Protein AF-A0A4Q2X587-F1 (afdb_monomer)

Sequence (224 aa):
MHTSLLDRWHLRRRGDFDAFRSCERKPFTVFGTLRLFAFLAGSAFLLAICGYFSLWLVIPEDSDIGAMYDLFKYHWSHPFHQIGLVSLCYALVATPVILSPADPVRRWPKSSTLFIVVLSLIIATPGGGVLWVLHDMRAGHVPEGQAVWDHIGWGIGYAVSISWLVILVSVPYNLFGLVLGHLVTRQGYRMTLVPLPPPAILVHCPNGEPVSRQSSRTEKAAPG

Mean predicted aligned error: 9.72 Å

Radius of gyration: 25.98 Å; Cα contacts (8 Å, |Δi|>4): 149; chains: 1; bounding box: 56×44×80 Å

Secondary structure (DSSP, 8-state):
----HHHHHHHHHHHHHHHHHTEEEPPP-HHHHHHHHHHHHHHHHHHHHHHHHHHHTTS-TT-HHHHHTGGGHHHHHSHHHHHHHHHHHHHHHHHHHHH-TT-HHHHSHHHHHHHHHHHHHHHHHHHHHHHHHHHHHHHT----THHHHHHHHHHHHHHHHHHHHHHHHTHHHHHHHHHHHHHHHHHHHHHTEEEPPPP------SS-------------PPP-

Foldseek 3Di:
DDDDPVNVVVVVVVVVLVQVVQWDFDPDDPVLLVVLLCLQLVLQLVLLVVLVVVVVVVDDPPDVLVVVVPVCVVCVVVVSVLSNLLSNLLSVQLSCQLVPPVRCCSVPVLVSLVVSNVRSLLVSQLVVLLVSQVVVCVVPNQDDDCVNVVSSVVSSVVSNVCSVVVCVSCVVSSVSSSVSSSVSSVVSSVSRIDRHDDPPPPPVPVDDDPPPPPPPPDDDDDDD

Solvent-accessible surface area (backbone atoms only — not comparable to full-atom values): 12735 Å² total; per-residue (Å²): 136,86,77,50,72,65,54,55,51,53,51,51,52,49,53,59,54,51,60,60,68,51,37,43,72,57,85,89,43,72,68,58,51,51,53,48,31,51,50,43,20,52,51,44,32,54,50,49,49,54,49,52,55,57,49,52,78,73,52,59,91,85,34,70,67,49,57,77,37,49,89,40,55,59,44,70,80,47,45,65,62,55,46,45,46,40,16,46,32,34,16,64,47,42,43,57,48,59,69,35,88,84,37,44,51,79,77,36,48,67,62,42,36,53,50,34,54,55,51,13,52,62,64,25,29,42,55,50,13,36,51,52,41,57,51,52,32,71,71,76,58,71,64,66,78,68,52,41,57,53,47,36,51,47,25,23,54,50,31,55,74,47,42,66,56,54,56,62,74,37,43,73,60,50,52,52,48,50,56,50,46,37,52,51,51,53,53,52,46,56,70,46,48,38,78,48,76,74,76,78,74,76,73,72,58,93,64,92,66,87,79,78,78,78,76,79,76,76,82,77,82,82,88,136

pLDDT: mean 81.99, std 15.02, range [45.03, 98.06]

Structure (mmCIF, N/CA/C/O backbone):
data_AF-A0A4Q2X587-F1
#
_entry.id   AF-A0A4Q2X587-F1
#
loop_
_atom_site.group_PDB
_atom_site.id
_atom_site.type_symbol
_atom_site.label_atom_id
_atom_site.label_alt_id
_atom_site.label_comp_id
_atom_site.label_asym_id
_atom_site.label_entity_id
_atom_site.label_seq_id
_atom_site.pdbx_PDB_ins_code
_atom_site.Cartn_x
_atom_site.Cartn_y
_atom_site.Cartn_z
_atom_site.occupancy
_atom_site.B_iso_or_equiv
_atom_site.auth_seq_id
_atom_site.auth_comp_id
_atom_site.auth_asym_id
_atom_site.auth_atom_id
_atom_site.pdbx_PDB_model_num
ATOM 1 N N . MET A 1 1 ? -33.862 -27.755 20.242 1.00 65.88 1 MET A N 1
ATOM 2 C CA . MET A 1 1 ? -33.950 -26.624 19.289 1.00 65.88 1 MET A CA 1
ATOM 3 C C . MET A 1 1 ? -32.591 -26.426 18.628 1.00 65.88 1 MET A C 1
ATOM 5 O O . MET A 1 1 ? -31.657 -26.023 19.307 1.00 65.88 1 MET A O 1
ATOM 9 N N . HIS A 1 2 ? -32.450 -26.755 17.342 1.00 74.12 2 HIS A N 1
ATOM 10 C CA . HIS A 1 2 ? -31.233 -26.462 16.578 1.00 74.12 2 HIS A CA 1
ATOM 11 C C . HIS A 1 2 ? -31.343 -25.053 15.992 1.00 74.12 2 HIS A C 1
ATOM 13 O O . HIS A 1 2 ? -32.129 -24.826 15.080 1.00 74.12 2 HIS A O 1
ATOM 19 N N . THR A 1 3 ? -30.566 -24.101 16.508 1.00 71.12 3 THR A N 1
ATOM 20 C CA . THR A 1 3 ? -30.368 -22.821 15.817 1.00 71.12 3 THR A CA 1
ATOM 21 C C . THR A 1 3 ? -29.590 -23.067 14.531 1.00 71.12 3 THR A C 1
ATOM 23 O O . THR A 1 3 ? -28.571 -23.777 14.542 1.00 71.12 3 THR A O 1
ATOM 26 N N . SER A 1 4 ? -30.077 -22.491 13.429 1.00 88.50 4 SER A N 1
ATOM 27 C CA . SER A 1 4 ? -29.435 -22.610 12.123 1.00 88.50 4 SER A CA 1
ATOM 28 C C . SER A 1 4 ? -28.019 -22.017 12.170 1.00 88.50 4 SER A C 1
ATOM 30 O O . SER A 1 4 ? -27.721 -21.115 12.961 1.00 88.50 4 SER A O 1
ATOM 32 N N . LEU A 1 5 ? -27.111 -22.524 11.331 1.00 82.06 5 LEU A N 1
ATOM 33 C CA . LEU A 1 5 ? -25.758 -21.962 11.210 1.00 82.06 5 LEU A CA 1
ATOM 34 C C . LEU A 1 5 ? -25.791 -20.474 10.826 1.00 82.06 5 LEU A C 1
ATOM 36 O O . LEU A 1 5 ? -24.947 -19.699 11.279 1.00 82.06 5 LEU A O 1
ATOM 40 N N . LEU A 1 6 ? -26.801 -20.076 10.050 1.00 77.62 6 LEU A N 1
ATOM 41 C CA . LEU A 1 6 ? -27.034 -18.701 9.622 1.00 77.62 6 LEU A CA 1
ATOM 42 C C . LEU A 1 6 ? -27.382 -17.798 10.816 1.00 77.62 6 LEU A C 1
ATOM 44 O O . LEU A 1 6 ? -26.790 -16.728 10.969 1.00 77.62 6 LEU A O 1
ATOM 48 N N . ASP A 1 7 ? -28.236 -18.264 11.731 1.00 75.94 7 ASP A N 1
ATOM 49 C CA . ASP A 1 7 ? -28.585 -17.524 12.951 1.00 75.94 7 ASP A CA 1
ATOM 50 C C . ASP A 1 7 ? -27.387 -17.359 13.882 1.00 75.94 7 ASP A C 1
ATOM 52 O O . ASP A 1 7 ? -27.144 -16.266 14.394 1.00 75.94 7 ASP A O 1
ATOM 56 N N . ARG A 1 8 ? -26.574 -18.409 14.065 1.00 77.06 8 ARG A N 1
ATOM 57 C CA . ARG A 1 8 ? -25.343 -18.300 14.871 1.00 77.06 8 ARG A CA 1
ATOM 58 C C . ARG A 1 8 ? -24.366 -17.300 14.273 1.00 77.06 8 ARG A C 1
ATOM 60 O O . ARG A 1 8 ? -23.721 -16.555 15.010 1.00 77.06 8 ARG A O 1
ATOM 67 N N . TRP A 1 9 ? -24.262 -17.261 12.950 1.00 73.06 9 TRP A N 1
ATOM 68 C CA . TRP A 1 9 ? -23.408 -16.303 12.264 1.00 73.06 9 TRP A CA 1
ATOM 69 C C . TRP A 1 9 ? -23.921 -14.865 12.408 1.00 73.06 9 TRP A C 1
ATOM 71 O O . TRP A 1 9 ? -23.132 -13.963 12.699 1.00 73.06 9 TRP A O 1
ATOM 81 N N . HIS A 1 10 ? -25.234 -14.641 12.299 1.00 71.06 10 HIS A N 1
ATOM 82 C CA . HIS A 1 10 ? -25.837 -13.328 12.538 1.00 71.06 10 HIS A CA 1
ATOM 83 C C . HIS A 1 10 ? -25.695 -12.865 13.991 1.00 71.06 10 HIS A C 1
ATOM 85 O O . HIS A 1 10 ? -25.343 -11.708 14.227 1.00 71.06 10 HIS A O 1
ATOM 91 N N . LEU A 1 11 ? -25.904 -13.761 14.958 1.00 68.50 11 LEU A N 1
ATOM 92 C CA . LEU A 1 11 ? -25.720 -13.477 16.382 1.00 68.50 11 LEU A CA 1
ATOM 93 C C . LEU A 1 11 ? -24.261 -13.140 16.702 1.00 68.50 11 LEU A C 1
ATOM 95 O O . LEU A 1 11 ? -23.999 -12.144 17.374 1.00 68.50 11 LEU A O 1
ATOM 99 N N . ARG A 1 12 ? -23.301 -13.892 16.148 1.00 71.88 12 ARG A N 1
ATOM 100 C CA . ARG A 1 12 ? -21.867 -13.598 16.301 1.00 71.88 12 ARG A CA 1
ATOM 101 C C . ARG A 1 12 ? -21.499 -12.243 15.687 1.00 71.88 12 ARG A C 1
ATOM 103 O O . ARG A 1 12 ? -20.733 -11.494 16.284 1.00 71.88 12 ARG A O 1
ATOM 110 N N . ARG A 1 13 ? -22.086 -11.887 14.536 1.00 66.44 13 ARG A N 1
ATOM 111 C CA . ARG A 1 13 ? -21.920 -10.559 13.918 1.00 66.44 13 ARG A CA 1
ATOM 112 C C . ARG A 1 13 ? -22.445 -9.424 14.792 1.00 66.44 13 ARG A C 1
ATOM 114 O O . ARG A 1 13 ? -21.801 -8.380 14.842 1.00 66.44 13 ARG A O 1
ATOM 121 N N . ARG A 1 14 ? -23.606 -9.606 15.431 1.00 64.94 14 ARG A N 1
ATOM 122 C CA . ARG A 1 14 ? -24.174 -8.605 16.348 1.00 64.94 14 ARG A CA 1
ATOM 123 C C . ARG A 1 14 ? -23.298 -8.444 17.588 1.00 64.94 14 ARG A C 1
ATOM 125 O O . ARG A 1 14 ? -22.916 -7.322 17.889 1.00 64.94 14 ARG A O 1
ATOM 132 N N . GLY A 1 15 ? -22.874 -9.551 18.202 1.00 63.00 15 GLY A N 1
ATOM 133 C CA . GLY A 1 15 ? -21.988 -9.520 19.371 1.00 63.00 15 GLY A CA 1
ATOM 134 C C . GLY A 1 15 ? -20.651 -8.821 19.103 1.00 63.00 15 GLY A C 1
ATOM 135 O O . GLY A 1 15 ? -20.212 -8.002 19.905 1.00 63.00 15 GLY A O 1
ATOM 136 N N . ASP A 1 16 ? -20.040 -9.060 17.938 1.00 63.72 16 ASP A N 1
ATOM 137 C CA . ASP A 1 16 ? -18.828 -8.345 17.520 1.00 63.72 16 ASP A CA 1
ATOM 138 C C . ASP A 1 16 ? -19.062 -6.831 17.383 1.00 63.72 16 ASP A C 1
ATOM 140 O O . ASP A 1 16 ? -18.165 -6.047 17.680 1.00 63.72 16 ASP A O 1
ATOM 144 N N . PHE A 1 17 ? -20.244 -6.412 16.919 1.00 61.22 17 PHE A N 1
ATOM 145 C CA . PHE A 1 17 ? -20.621 -5.002 16.782 1.00 61.22 17 PHE A CA 1
ATOM 146 C C . PHE A 1 17 ? -20.861 -4.332 18.141 1.00 61.22 17 PHE A C 1
ATOM 148 O O . PHE A 1 17 ? -20.463 -3.181 18.343 1.00 61.22 17 PHE A O 1
ATOM 155 N N . ASP A 1 18 ? -21.476 -5.057 19.073 1.00 62.72 18 ASP A N 1
ATOM 156 C CA . ASP A 1 18 ? -21.755 -4.579 20.426 1.00 62.72 18 ASP A CA 1
ATOM 157 C C . ASP A 1 18 ? -20.471 -4.455 21.260 1.00 62.72 18 ASP A C 1
ATOM 159 O O . ASP A 1 18 ? -20.306 -3.471 21.979 1.00 62.72 18 ASP A O 1
ATOM 163 N N . ALA A 1 19 ? -19.491 -5.345 21.062 1.00 62.41 19 ALA A N 1
ATOM 164 C CA . ALA A 1 19 ? -18.170 -5.237 21.689 1.00 62.41 19 ALA A CA 1
ATOM 165 C C . ALA A 1 19 ? -17.417 -3.944 21.308 1.00 62.41 19 ALA A C 1
ATOM 167 O O . ALA A 1 19 ? -16.601 -3.444 22.077 1.00 62.41 19 ALA A O 1
ATOM 168 N N . PHE A 1 20 ? -17.697 -3.360 20.137 1.00 64.12 20 PHE A N 1
ATOM 169 C CA . PHE A 1 20 ? -17.147 -2.055 19.751 1.00 64.12 20 PHE A CA 1
ATOM 170 C C . PHE A 1 20 ? -17.907 -0.871 20.365 1.00 64.12 20 PHE A C 1
ATOM 172 O O . PHE A 1 20 ? -17.375 0.236 20.403 1.00 64.12 20 PHE A O 1
ATOM 179 N N . ARG A 1 21 ? -19.150 -1.063 20.830 1.00 67.62 21 ARG A N 1
ATOM 180 C CA . ARG A 1 21 ? -19.899 -0.040 21.585 1.00 67.62 21 ARG A CA 1
ATOM 181 C C . ARG A 1 21 ? -19.413 0.101 23.014 1.00 67.62 21 ARG A C 1
ATOM 183 O O . ARG A 1 21 ? -19.470 1.206 23.536 1.00 67.62 21 ARG A O 1
ATOM 190 N N . SER A 1 22 ? -18.899 -0.972 23.598 1.00 70.31 22 SER A N 1
ATOM 191 C CA . SER A 1 22 ? -18.377 -0.984 24.960 1.00 70.31 22 SER A CA 1
ATOM 192 C C . SER A 1 22 ? -16.912 -0.543 25.064 1.00 70.31 22 SER A C 1
ATOM 194 O O . SER A 1 22 ? -16.237 -0.931 26.011 1.00 70.31 22 SER A O 1
ATOM 196 N N . CYS A 1 23 ? -16.380 0.196 24.091 1.00 76.75 23 CYS A N 1
ATOM 197 C CA . CYS A 1 23 ? -14.981 0.615 24.080 1.00 76.75 23 CYS A CA 1
ATOM 198 C C . CYS A 1 23 ? -14.861 2.116 23.824 1.00 76.75 23 CYS A C 1
ATOM 200 O O . CYS A 1 23 ? -15.555 2.666 22.968 1.00 76.75 23 CYS A O 1
ATOM 202 N N . GLU A 1 24 ? -13.923 2.751 24.518 1.00 84.50 24 GLU A N 1
ATOM 203 C CA . GLU A 1 24 ? -13.509 4.132 24.278 1.00 84.50 24 GLU A CA 1
ATOM 204 C C . GLU A 1 24 ? -12.220 4.174 23.458 1.00 84.50 24 GLU A C 1
ATOM 206 O O . GLU A 1 24 ? -11.416 3.238 23.467 1.00 84.50 24 GLU A O 1
ATOM 211 N N . ARG A 1 25 ? -12.009 5.260 22.710 1.00 84.00 25 ARG A N 1
ATOM 212 C CA . ARG A 1 25 ? -10.747 5.456 21.990 1.00 84.00 25 ARG A CA 1
ATOM 213 C C . ARG A 1 25 ? -9.661 5.909 22.955 1.00 84.00 25 ARG A C 1
ATOM 215 O O . ARG A 1 25 ? -9.881 6.795 23.775 1.00 84.00 25 ARG A O 1
ATOM 222 N N . LYS A 1 26 ? -8.463 5.344 22.801 1.00 86.25 26 LYS A N 1
ATOM 223 C CA . LYS A 1 26 ? -7.259 5.844 23.472 1.00 86.25 26 LYS A CA 1
ATOM 224 C C . LYS A 1 26 ? -7.018 7.302 23.070 1.00 86.25 26 LYS A C 1
ATOM 226 O O . LYS A 1 26 ? -7.213 7.629 21.896 1.00 86.25 26 LYS A O 1
ATOM 231 N N . PRO A 1 27 ? -6.534 8.155 23.989 1.00 86.38 27 PRO A N 1
ATOM 232 C CA . PRO A 1 27 ? -6.060 9.477 23.613 1.00 86.38 27 PRO A CA 1
ATOM 233 C C . PRO A 1 27 ? -4.951 9.343 22.565 1.00 86.38 27 PRO A C 1
ATOM 235 O O . PRO A 1 27 ? -4.072 8.479 22.667 1.00 86.38 27 PRO A O 1
ATOM 238 N N . PHE A 1 28 ? -5.016 10.180 21.533 1.00 86.38 28 PHE A N 1
ATOM 239 C CA . PHE A 1 28 ? -4.051 10.139 20.445 1.00 86.38 28 PHE A CA 1
ATOM 240 C C . PHE A 1 28 ? -2.695 10.658 20.917 1.00 86.38 28 PHE A C 1
ATOM 242 O O . PHE A 1 28 ? -2.578 11.772 21.419 1.00 86.38 28 PHE A O 1
ATOM 249 N N . THR A 1 29 ? -1.660 9.848 20.715 1.00 94.25 29 THR A N 1
ATOM 250 C CA . THR A 1 29 ? -0.264 10.244 20.903 1.00 94.25 29 THR A CA 1
ATOM 251 C C . THR A 1 29 ? 0.476 10.066 19.585 1.00 94.25 29 THR A C 1
ATOM 253 O O . THR A 1 29 ? 0.164 9.154 18.817 1.00 94.25 29 THR A O 1
ATOM 256 N N . VAL A 1 30 ? 1.482 10.905 19.324 1.00 94.44 30 VAL A N 1
ATOM 257 C CA . VAL A 1 30 ? 2.322 10.791 18.115 1.00 94.44 30 VAL A CA 1
ATOM 258 C C . VAL A 1 30 ? 2.914 9.383 18.003 1.00 94.44 30 VAL A C 1
ATOM 260 O O . VAL A 1 30 ? 2.845 8.757 16.948 1.00 94.44 30 VAL A O 1
ATOM 263 N N . PHE A 1 31 ? 3.404 8.837 19.118 1.00 94.69 31 PHE A N 1
ATOM 264 C CA . PHE A 1 31 ? 3.938 7.478 19.172 1.00 94.69 31 PHE A CA 1
ATOM 265 C C . PHE A 1 31 ? 2.878 6.407 18.862 1.00 94.69 31 PHE A C 1
ATOM 267 O O . PHE A 1 31 ? 3.149 5.462 18.122 1.00 94.69 31 PHE A O 1
ATOM 274 N N . GLY A 1 32 ? 1.653 6.561 19.375 1.00 93.62 32 GLY A N 1
ATOM 275 C CA . GLY A 1 32 ? 0.535 5.670 19.059 1.00 93.62 32 GLY A CA 1
ATOM 276 C C . GLY A 1 32 ? 0.175 5.684 17.572 1.00 93.62 32 GLY A C 1
ATOM 277 O O . GLY A 1 32 ? -0.042 4.623 16.986 1.00 93.62 32 GLY A O 1
ATOM 278 N N . THR A 1 33 ? 0.183 6.865 16.948 1.00 95.62 33 THR A N 1
ATOM 279 C CA . THR A 1 33 ? -0.047 7.037 15.506 1.00 95.62 33 THR A CA 1
ATOM 280 C C . THR A 1 33 ? 1.045 6.371 14.675 1.00 95.62 33 THR A C 1
ATOM 282 O O . THR A 1 33 ? 0.727 5.608 13.766 1.00 95.62 33 THR A O 1
ATOM 285 N N . LEU A 1 34 ? 2.322 6.590 15.010 1.00 96.88 34 LEU A N 1
ATOM 286 C CA . LEU A 1 34 ? 3.447 5.952 14.316 1.00 96.88 34 LEU A CA 1
ATOM 287 C C . LEU A 1 34 ? 3.395 4.426 14.436 1.00 96.88 34 LEU A C 1
ATOM 289 O O . LEU A 1 34 ? 3.586 3.721 13.448 1.00 96.88 34 LEU A O 1
ATOM 293 N N . ARG A 1 35 ? 3.071 3.906 15.624 1.00 96.25 35 ARG A N 1
ATOM 294 C CA . ARG A 1 35 ? 2.896 2.466 15.844 1.00 96.25 35 ARG A CA 1
ATOM 295 C C . ARG A 1 35 ? 1.748 1.896 15.007 1.00 96.25 35 ARG A C 1
ATOM 297 O O . ARG A 1 35 ? 1.901 0.814 14.445 1.00 96.25 35 ARG A O 1
ATOM 304 N N . LEU A 1 36 ? 0.612 2.594 14.923 1.00 96.06 36 LEU A N 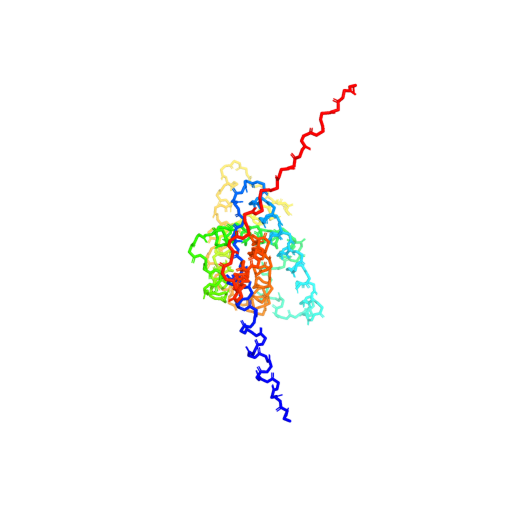1
ATOM 305 C CA . LEU A 1 36 ? -0.512 2.181 14.079 1.00 96.06 36 LEU A CA 1
ATOM 306 C C . LEU A 1 36 ? -0.112 2.174 12.599 1.00 96.06 36 LEU A C 1
ATOM 308 O O . LEU A 1 36 ? -0.344 1.178 11.919 1.00 96.06 36 LEU A O 1
ATOM 312 N N . PHE A 1 37 ? 0.522 3.245 12.122 1.00 97.75 37 PHE A N 1
ATOM 313 C CA . PHE A 1 37 ? 1.006 3.345 10.747 1.00 97.75 37 PHE A CA 1
ATOM 314 C C . PHE A 1 37 ? 1.967 2.198 10.407 1.00 97.75 37 PHE A C 1
ATOM 316 O O . PHE A 1 37 ? 1.748 1.484 9.430 1.00 97.75 37 PHE A O 1
ATOM 323 N N . ALA A 1 38 ? 2.980 1.961 11.247 1.00 98.06 38 ALA A N 1
ATOM 324 C CA . ALA A 1 38 ? 3.952 0.887 11.052 1.00 98.06 38 ALA A CA 1
ATOM 325 C C . ALA A 1 38 ? 3.289 -0.500 11.053 1.00 98.06 38 ALA A C 1
ATOM 327 O O . ALA A 1 38 ? 3.609 -1.336 10.210 1.00 98.06 38 ALA A O 1
ATOM 328 N N . PHE A 1 39 ? 2.323 -0.733 11.952 1.00 97.81 39 PHE A N 1
ATOM 329 C CA . PHE A 1 39 ? 1.540 -1.968 11.969 1.00 97.81 39 PHE A CA 1
ATOM 330 C C . PHE A 1 39 ? 0.769 -2.173 10.659 1.00 97.81 39 PHE A C 1
ATOM 332 O O . PHE A 1 39 ? 0.808 -3.269 10.098 1.00 97.81 39 PHE A O 1
ATOM 339 N N . LEU A 1 40 ? 0.079 -1.139 10.169 1.00 97.50 40 LEU A N 1
ATOM 340 C CA . LEU A 1 40 ? -0.704 -1.208 8.934 1.00 97.50 40 LEU A CA 1
ATOM 341 C C . LEU A 1 40 ? 0.197 -1.448 7.719 1.00 97.50 40 LEU A C 1
ATOM 343 O O . LEU A 1 40 ? -0.106 -2.336 6.926 1.00 97.50 40 LEU A O 1
ATOM 347 N N . ALA A 1 41 ? 1.308 -0.713 7.608 1.00 98.00 41 ALA A N 1
ATOM 348 C CA . ALA A 1 41 ? 2.261 -0.846 6.509 1.00 98.00 41 ALA A CA 1
ATOM 349 C C . ALA A 1 41 ? 2.907 -2.236 6.498 1.00 98.00 41 ALA A C 1
ATOM 351 O O . ALA A 1 41 ? 2.861 -2.930 5.486 1.00 98.00 41 ALA A O 1
ATOM 352 N N . GLY A 1 42 ? 3.452 -2.676 7.638 1.00 98.06 42 GLY A N 1
ATOM 353 C CA . GLY A 1 42 ? 4.126 -3.969 7.751 1.00 98.06 42 GLY A CA 1
ATOM 354 C C . GLY A 1 42 ? 3.181 -5.150 7.535 1.00 98.06 42 GLY A C 1
ATOM 355 O O . GLY A 1 42 ? 3.518 -6.085 6.814 1.00 98.06 42 GLY A O 1
ATOM 356 N N . SER A 1 43 ? 1.971 -5.095 8.099 1.00 97.62 43 SER A N 1
ATOM 357 C CA . SER A 1 43 ? 0.987 -6.169 7.917 1.00 97.62 43 SER A CA 1
ATOM 358 C C . SER A 1 43 ? 0.494 -6.245 6.475 1.00 97.62 43 SER A C 1
ATOM 360 O O . SER A 1 43 ? 0.412 -7.341 5.929 1.00 97.62 43 SER A O 1
ATOM 362 N N . ALA A 1 44 ? 0.187 -5.102 5.846 1.00 96.19 44 ALA A N 1
ATOM 363 C CA . ALA A 1 44 ? -0.217 -5.064 4.442 1.00 96.19 44 ALA A CA 1
ATOM 364 C C . ALA A 1 44 ? 0.892 -5.604 3.529 1.00 96.19 44 ALA A C 1
ATOM 366 O O . ALA A 1 44 ? 0.610 -6.436 2.672 1.00 96.19 44 ALA A O 1
ATOM 367 N N . PHE A 1 45 ? 2.144 -5.213 3.780 1.00 96.75 45 PHE A N 1
ATOM 368 C CA . PHE A 1 45 ? 3.310 -5.670 3.028 1.00 96.75 45 PHE A CA 1
ATOM 369 C C . PHE A 1 45 ? 3.500 -7.186 3.106 1.00 96.75 45 PHE A C 1
ATOM 371 O O . PHE A 1 45 ? 3.555 -7.855 2.076 1.00 96.75 45 PHE A O 1
ATOM 378 N N . LEU A 1 46 ? 3.543 -7.745 4.320 1.00 96.75 46 LEU A N 1
ATOM 379 C CA . LEU A 1 46 ? 3.727 -9.185 4.521 1.00 96.75 46 LEU A CA 1
ATOM 380 C C . LEU A 1 46 ? 2.597 -9.996 3.880 1.00 96.75 46 LEU A C 1
ATOM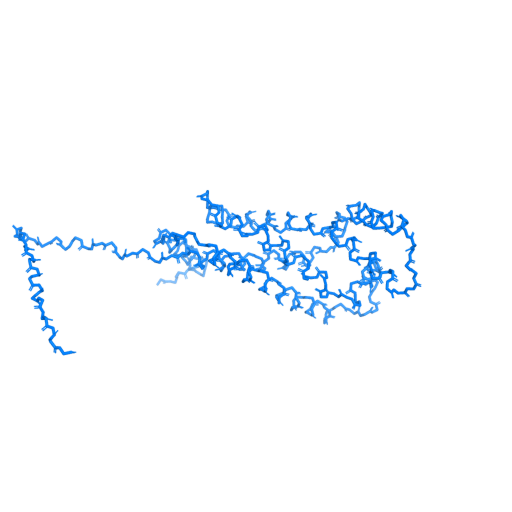 382 O O . LEU A 1 46 ? 2.843 -10.992 3.206 1.00 96.75 46 LEU A O 1
ATOM 386 N N . LEU A 1 47 ? 1.356 -9.549 4.055 1.00 94.69 47 LEU A N 1
ATOM 387 C CA . LEU A 1 47 ? 0.192 -10.219 3.488 1.00 94.69 47 LEU A CA 1
ATOM 388 C C . LEU A 1 47 ? 0.150 -10.147 1.959 1.00 94.69 47 LEU A C 1
ATOM 390 O O . LEU A 1 47 ? -0.195 -11.136 1.313 1.00 94.69 47 LEU A O 1
ATOM 394 N N . ALA A 1 48 ? 0.518 -9.005 1.381 1.00 91.88 48 ALA A N 1
ATOM 395 C CA . ALA A 1 48 ? 0.628 -8.839 -0.061 1.00 91.88 48 ALA A CA 1
ATOM 396 C C . ALA A 1 48 ? 1.731 -9.734 -0.644 1.00 91.88 48 ALA A C 1
ATOM 398 O O . ALA A 1 48 ? 1.498 -10.380 -1.660 1.00 91.88 48 ALA A O 1
ATOM 399 N N . ILE A 1 49 ? 2.876 -9.869 0.038 1.00 92.25 49 ILE A N 1
ATOM 400 C CA . ILE A 1 49 ? 3.922 -10.834 -0.331 1.00 92.25 49 ILE A CA 1
ATOM 401 C C . ILE A 1 49 ? 3.376 -12.264 -0.324 1.00 92.25 49 ILE A C 1
ATOM 403 O O . ILE A 1 49 ? 3.541 -12.984 -1.307 1.00 92.25 49 ILE A O 1
ATOM 407 N N . CYS A 1 50 ? 2.696 -12.682 0.748 1.00 92.44 50 CYS A N 1
ATOM 408 C CA . CYS A 1 50 ? 2.103 -14.020 0.809 1.00 92.44 50 CYS A CA 1
ATOM 409 C C . CYS A 1 50 ? 1.092 -14.251 -0.325 1.00 92.44 50 CYS A C 1
ATOM 411 O O . CYS A 1 50 ? 1.081 -15.323 -0.928 1.00 92.44 50 CYS A O 1
ATOM 413 N N . GLY A 1 51 ? 0.262 -1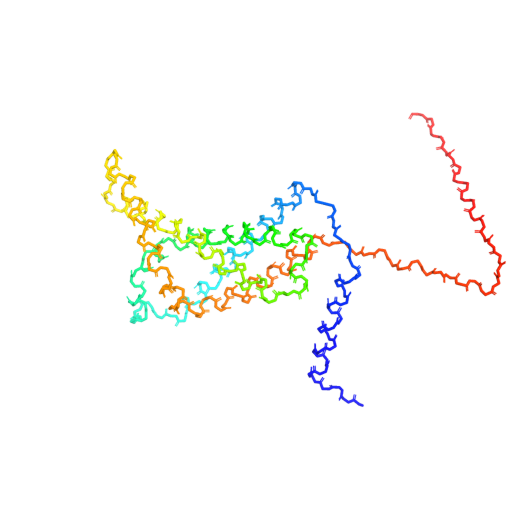3.250 -0.633 1.00 87.69 51 GLY A N 1
ATOM 414 C CA . GLY A 1 51 ? -0.681 -13.291 -1.752 1.00 87.69 51 GLY A CA 1
ATOM 415 C C . GLY A 1 51 ? 0.001 -13.399 -3.110 1.00 87.69 51 GLY A C 1
ATOM 416 O O . GLY A 1 51 ? -0.390 -14.231 -3.922 1.00 87.69 51 GLY A O 1
ATOM 417 N N . TYR A 1 52 ? 1.047 -12.603 -3.327 1.00 86.25 52 TYR A N 1
ATOM 418 C CA . TYR A 1 52 ? 1.861 -12.626 -4.536 1.00 86.25 52 TYR A CA 1
ATOM 419 C C . TYR A 1 52 ? 2.475 -14.012 -4.768 1.00 86.25 52 TYR A C 1
ATOM 421 O O . TYR A 1 52 ? 2.262 -14.604 -5.822 1.00 86.25 52 TYR A O 1
ATOM 429 N N . PHE A 1 53 ? 3.142 -14.587 -3.760 1.00 86.38 53 PHE A N 1
ATOM 430 C CA . PHE A 1 53 ? 3.698 -15.941 -3.858 1.00 86.38 53 PHE A CA 1
ATOM 431 C C . PHE A 1 53 ? 2.617 -17.010 -4.059 1.00 86.38 53 PHE A C 1
ATOM 433 O O . PHE A 1 53 ? 2.820 -17.948 -4.821 1.00 86.38 53 PHE A O 1
ATOM 440 N N . SER A 1 54 ? 1.454 -16.869 -3.417 1.00 87.12 54 SER A N 1
ATOM 441 C CA . SER A 1 54 ? 0.346 -17.817 -3.600 1.00 87.12 54 SER A CA 1
ATOM 442 C C . SER A 1 54 ? -0.191 -17.798 -5.031 1.00 87.12 54 SER A C 1
ATOM 444 O O . SER A 1 54 ? -0.478 -18.855 -5.581 1.00 87.12 54 SER A O 1
ATOM 446 N N . LEU A 1 55 ? -0.311 -16.615 -5.645 1.00 80.44 55 LEU A N 1
ATOM 447 C CA . LEU A 1 55 ? -0.692 -16.490 -7.054 1.00 80.44 55 LEU A CA 1
ATOM 448 C C . LEU A 1 55 ? 0.385 -17.043 -7.983 1.00 80.44 55 LEU A C 1
ATOM 450 O O . LEU A 1 55 ? 0.051 -17.707 -8.959 1.00 80.44 55 LEU A O 1
ATOM 454 N N . TRP A 1 56 ? 1.658 -16.817 -7.658 1.00 79.19 56 TRP A N 1
ATOM 455 C CA . TRP A 1 56 ? 2.778 -17.340 -8.436 1.00 79.19 56 TRP A CA 1
ATOM 456 C C . TRP A 1 56 ? 2.762 -18.874 -8.512 1.00 79.19 56 TRP A C 1
ATOM 458 O O . TRP A 1 56 ? 2.997 -19.436 -9.572 1.00 79.19 56 TRP A O 1
ATOM 468 N N . LEU A 1 57 ? 2.373 -19.571 -7.441 1.00 84.12 57 LEU A N 1
ATOM 469 C CA . LEU A 1 57 ? 2.241 -21.036 -7.471 1.00 84.12 57 LEU A CA 1
ATOM 470 C C . LEU A 1 57 ? 1.135 -21.551 -8.409 1.00 84.12 57 LEU A C 1
ATOM 472 O O . LEU A 1 57 ? 1.127 -22.732 -8.747 1.00 84.12 57 LEU A O 1
ATOM 476 N N . VAL A 1 58 ? 0.178 -20.699 -8.786 1.00 82.44 58 VAL A N 1
ATOM 477 C CA . VAL A 1 58 ? -0.997 -21.081 -9.585 1.00 82.44 58 VAL A CA 1
ATOM 478 C C . VAL A 1 58 ? -0.879 -20.612 -11.036 1.00 82.44 58 VAL A C 1
ATOM 480 O O . VAL A 1 58 ? -1.459 -21.237 -11.921 1.00 82.44 58 VAL A O 1
ATOM 483 N N . ILE A 1 59 ? -0.147 -19.526 -11.292 1.00 75.44 59 ILE A N 1
ATOM 484 C CA . ILE A 1 59 ? 0.030 -18.948 -12.626 1.00 75.44 59 ILE A CA 1
ATOM 485 C C . ILE A 1 59 ? 1.321 -19.517 -13.237 1.00 75.44 59 ILE A C 1
ATOM 487 O O . ILE A 1 59 ? 2.401 -19.199 -12.740 1.00 75.44 59 ILE A O 1
ATOM 491 N N . PRO A 1 60 ? 1.241 -20.336 -14.304 1.00 70.19 60 PRO A N 1
ATOM 492 C CA . PRO A 1 60 ? 2.425 -20.854 -14.985 1.00 70.19 60 PRO A CA 1
ATOM 493 C C . PRO A 1 60 ? 3.288 -19.710 -15.525 1.00 70.19 60 PRO A C 1
ATOM 495 O O . PRO A 1 60 ? 2.742 -18.745 -16.073 1.00 70.19 60 PRO A O 1
ATOM 498 N N . GLU A 1 61 ? 4.614 -19.849 -15.426 1.00 69.38 61 GLU A N 1
ATOM 499 C CA . GLU A 1 61 ? 5.588 -18.874 -15.953 1.00 69.38 61 GLU A CA 1
ATOM 500 C C . GLU A 1 61 ? 5.380 -18.598 -17.452 1.00 69.38 61 GLU A C 1
ATOM 502 O O . GLU A 1 61 ? 5.528 -17.462 -17.893 1.00 69.38 61 GLU A O 1
ATOM 507 N N . ASP A 1 62 ? 4.922 -19.608 -18.197 1.00 67.88 62 ASP A N 1
ATOM 508 C CA . ASP A 1 62 ? 4.705 -19.550 -19.648 1.00 67.88 62 ASP A CA 1
ATOM 509 C C . ASP A 1 62 ? 3.263 -19.192 -20.049 1.00 67.88 62 ASP A C 1
ATOM 511 O O . ASP A 1 62 ? 2.884 -19.324 -21.211 1.00 67.88 62 ASP A O 1
ATOM 515 N N . SER A 1 63 ? 2.402 -18.805 -19.103 1.00 63.94 63 SER A N 1
ATOM 516 C CA . SER A 1 63 ? 1.013 -18.492 -19.448 1.00 63.94 63 SER A CA 1
ATOM 517 C C . SER A 1 63 ? 0.917 -17.196 -20.264 1.00 63.94 63 SER A C 1
ATOM 519 O O . SER A 1 63 ? 1.473 -16.170 -19.881 1.00 63.94 63 SER A O 1
ATOM 521 N N . ASP A 1 64 ? 0.122 -17.195 -21.342 1.00 55.84 64 ASP A N 1
ATOM 522 C CA . ASP A 1 64 ? -0.200 -15.985 -22.129 1.00 55.84 64 ASP A CA 1
ATOM 523 C C . ASP A 1 64 ? -0.864 -14.887 -21.279 1.00 55.84 64 ASP A C 1
ATOM 525 O O . ASP A 1 64 ? -0.839 -13.700 -21.609 1.00 55.84 64 ASP A O 1
ATOM 529 N N . ILE A 1 65 ? -1.432 -15.278 -20.134 1.00 53.09 65 ILE A N 1
ATOM 530 C CA . ILE A 1 65 ? -1.876 -14.352 -19.096 1.00 53.09 65 ILE A CA 1
ATOM 531 C C . ILE A 1 65 ? -0.666 -13.559 -18.593 1.00 53.09 65 ILE A C 1
ATOM 533 O O . ILE A 1 65 ? -0.706 -12.336 -18.637 1.00 53.09 65 ILE A O 1
ATOM 537 N N . GLY A 1 66 ? 0.437 -14.219 -18.230 1.00 50.38 66 GLY A N 1
ATOM 538 C CA . GLY A 1 66 ? 1.723 -13.584 -17.928 1.00 50.38 66 GLY A CA 1
ATOM 539 C C . GLY A 1 66 ? 2.237 -12.656 -19.038 1.00 50.38 66 GLY A C 1
ATOM 540 O O . GLY A 1 66 ? 2.806 -11.618 -18.721 1.00 50.38 66 GLY A O 1
ATOM 541 N N . ALA A 1 67 ? 1.946 -12.951 -20.312 1.00 49.25 67 ALA A N 1
ATOM 542 C CA . ALA A 1 67 ? 2.307 -12.102 -21.453 1.00 49.25 67 ALA A CA 1
ATOM 543 C C . ALA A 1 67 ? 1.441 -10.829 -21.590 1.00 49.25 67 ALA A C 1
ATOM 545 O O . ALA A 1 67 ? 1.965 -9.770 -21.932 1.00 49.25 67 ALA A O 1
ATOM 546 N N . MET A 1 68 ? 0.142 -10.851 -21.243 1.00 52.47 68 MET A N 1
ATOM 547 C CA . MET A 1 68 ? -0.621 -9.597 -21.036 1.00 52.47 68 MET A CA 1
ATOM 548 C C . MET A 1 68 ? -0.050 -8.776 -19.872 1.00 52.47 68 MET A C 1
ATOM 550 O O . MET A 1 68 ? -0.175 -7.550 -19.840 1.00 52.47 68 MET A O 1
ATOM 554 N N . TYR A 1 69 ? 0.611 -9.462 -18.941 1.00 52.00 69 TYR A N 1
ATOM 555 C CA . TYR A 1 69 ? 1.404 -8.881 -17.876 1.00 52.00 69 TYR A CA 1
ATOM 556 C C . TYR A 1 69 ? 2.883 -8.656 -18.278 1.00 52.00 69 TYR A C 1
ATOM 558 O O . TYR A 1 69 ? 3.696 -8.421 -17.395 1.00 52.00 69 TYR A O 1
ATOM 566 N N . ASP A 1 70 ? 3.285 -8.634 -19.559 1.00 45.03 70 ASP A N 1
ATOM 567 C CA . ASP A 1 70 ? 4.686 -8.331 -19.935 1.00 45.03 70 ASP A CA 1
ATOM 568 C C . ASP A 1 70 ? 5.101 -6.897 -19.558 1.00 45.03 70 ASP A C 1
ATOM 570 O O . ASP A 1 70 ? 6.260 -6.657 -19.221 1.00 45.03 70 ASP A O 1
ATOM 574 N N . LEU A 1 71 ? 4.142 -5.964 -19.448 1.00 47.84 71 LEU A N 1
ATOM 575 C CA . LEU A 1 71 ? 4.345 -4.657 -18.792 1.00 47.84 71 LEU A CA 1
ATOM 576 C C . LEU A 1 71 ? 4.767 -4.799 -17.305 1.00 47.84 71 LEU A C 1
ATOM 578 O O . LEU A 1 71 ? 5.319 -3.885 -16.698 1.00 47.84 71 LEU A O 1
ATOM 582 N N . PHE A 1 72 ? 4.515 -5.970 -16.720 1.00 52.19 72 PHE A N 1
ATOM 583 C CA . PHE A 1 72 ? 4.826 -6.404 -15.362 1.00 52.19 72 PHE A CA 1
ATOM 584 C C . PHE A 1 72 ? 5.921 -7.483 -15.299 1.00 52.19 72 PHE A C 1
ATOM 586 O O . PHE A 1 72 ? 6.281 -7.870 -14.188 1.00 52.19 72 PHE A O 1
ATOM 593 N N . LYS A 1 73 ? 6.565 -7.889 -16.409 1.00 54.28 73 LYS A N 1
ATOM 594 C CA . LYS A 1 73 ? 7.863 -8.606 -16.332 1.00 54.28 73 LYS A CA 1
ATOM 595 C C . LYS A 1 73 ? 8.884 -7.811 -15.516 1.00 54.28 73 LYS A C 1
ATOM 597 O O . LYS A 1 73 ? 9.768 -8.362 -14.878 1.00 54.28 73 LYS A O 1
ATOM 602 N N . TYR A 1 74 ? 8.707 -6.499 -15.450 1.00 59.50 74 TYR A N 1
ATOM 603 C CA . TYR A 1 74 ? 9.425 -5.632 -14.536 1.00 59.50 74 TYR A CA 1
ATOM 604 C C . TYR A 1 74 ? 9.058 -5.842 -13.043 1.00 59.50 74 TYR A C 1
ATOM 606 O O . TYR A 1 74 ? 9.929 -5.838 -12.174 1.00 59.50 74 TYR A O 1
ATOM 614 N N . HIS A 1 75 ? 7.779 -6.066 -12.713 1.00 62.19 75 HIS A N 1
ATOM 615 C CA . HIS A 1 75 ? 7.377 -6.444 -11.349 1.00 62.19 75 HIS A CA 1
ATOM 616 C C . HIS A 1 75 ? 7.958 -7.802 -10.954 1.00 62.19 75 HIS A C 1
ATOM 618 O O . HIS A 1 75 ? 8.134 -8.048 -9.769 1.00 62.19 75 HIS A O 1
ATOM 624 N N . TRP A 1 76 ? 8.297 -8.653 -11.923 1.00 68.75 76 TRP A N 1
ATOM 625 C CA . TRP A 1 76 ? 8.952 -9.931 -11.674 1.00 68.75 76 TRP A CA 1
ATOM 626 C C . TRP A 1 76 ? 10.349 -9.774 -11.064 1.00 68.75 76 TRP A C 1
ATOM 628 O O . TRP A 1 76 ? 10.709 -10.507 -10.145 1.00 68.75 76 TRP A O 1
ATOM 638 N N . SER A 1 77 ? 11.140 -8.803 -11.534 1.00 81.12 77 SER A N 1
ATOM 639 C CA . SER A 1 77 ? 12.505 -8.589 -11.036 1.00 81.12 77 SER A CA 1
ATOM 640 C C . SER A 1 77 ? 12.545 -7.801 -9.724 1.00 81.12 77 SER A C 1
ATOM 642 O O . SER A 1 77 ? 13.463 -7.983 -8.919 1.00 81.12 77 SER A O 1
ATOM 644 N N . HIS A 1 78 ? 11.549 -6.941 -9.476 1.00 87.81 78 HIS A N 1
ATOM 645 C CA . HIS A 1 78 ? 11.505 -6.065 -8.300 1.00 87.81 78 HIS A CA 1
ATOM 646 C C . HIS A 1 78 ? 10.124 -5.987 -7.609 1.00 87.81 78 HIS A C 1
ATOM 648 O O . HIS A 1 78 ? 9.650 -4.885 -7.305 1.00 87.81 78 HIS A O 1
ATOM 654 N N . PRO A 1 79 ? 9.475 -7.122 -7.275 1.00 87.31 79 PRO A N 1
ATOM 655 C CA . PRO A 1 79 ? 8.097 -7.124 -6.767 1.00 87.31 79 PRO A CA 1
ATOM 656 C C . PRO A 1 79 ? 7.983 -6.416 -5.415 1.00 87.31 79 PRO A C 1
ATOM 658 O O . PRO A 1 79 ? 7.009 -5.717 -5.135 1.00 87.31 79 PRO A O 1
ATOM 661 N N . PHE A 1 80 ? 9.011 -6.542 -4.573 1.00 92.56 80 PHE A N 1
ATOM 662 C CA . PHE A 1 80 ? 8.991 -6.025 -3.208 1.00 92.56 80 PHE A CA 1
ATOM 663 C C . PHE A 1 80 ? 8.957 -4.498 -3.132 1.00 92.56 80 PHE A C 1
ATOM 665 O O . PHE A 1 80 ? 8.309 -3.963 -2.238 1.00 92.56 80 PHE A O 1
ATOM 672 N N . HIS A 1 81 ? 9.596 -3.777 -4.058 1.00 94.25 81 HIS A N 1
ATOM 673 C CA . HIS A 1 81 ? 9.549 -2.310 -4.044 1.00 94.25 81 HIS A CA 1
ATOM 674 C C . HIS A 1 81 ? 8.140 -1.797 -4.351 1.00 94.25 81 HIS A C 1
ATOM 676 O O . HIS A 1 81 ? 7.648 -0.894 -3.677 1.00 94.25 81 HIS A O 1
ATOM 682 N N . GLN A 1 82 ? 7.462 -2.434 -5.307 1.00 91.06 82 GLN A N 1
ATOM 68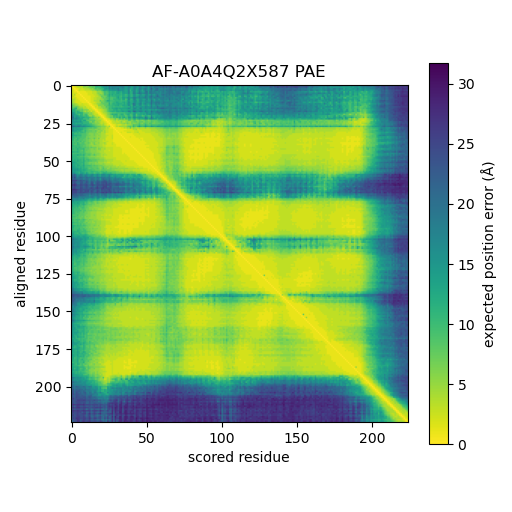3 C CA . GLN A 1 82 ? 6.104 -2.072 -5.706 1.00 91.06 82 GLN A CA 1
ATOM 684 C C . GLN A 1 82 ? 5.082 -2.448 -4.625 1.00 91.06 82 GLN A C 1
ATOM 686 O O . GLN A 1 82 ? 4.256 -1.624 -4.229 1.00 91.06 82 GLN A O 1
ATOM 691 N N . ILE A 1 83 ? 5.190 -3.655 -4.054 1.00 93.00 83 ILE A N 1
ATOM 692 C CA . ILE A 1 83 ? 4.358 -4.074 -2.915 1.00 93.00 83 ILE A CA 1
ATOM 693 C C . ILE A 1 83 ? 4.587 -3.150 -1.709 1.00 93.00 83 ILE A C 1
ATOM 695 O O . ILE A 1 83 ? 3.630 -2.748 -1.041 1.00 93.00 83 ILE A O 1
ATOM 699 N N . GLY A 1 84 ? 5.843 -2.779 -1.445 1.00 96.06 84 GLY A N 1
ATOM 700 C CA . GLY A 1 84 ? 6.227 -1.835 -0.397 1.00 96.06 84 GLY A CA 1
ATOM 701 C C . GLY A 1 84 ? 5.565 -0.474 -0.575 1.00 96.06 84 GLY A C 1
ATOM 702 O O . GLY A 1 84 ? 4.927 0.018 0.355 1.00 96.06 84 GLY A O 1
ATOM 703 N N . LEU A 1 85 ? 5.643 0.095 -1.780 1.00 96.19 85 LEU A N 1
ATOM 704 C CA . LEU A 1 85 ? 5.023 1.375 -2.110 1.00 96.19 85 LEU A CA 1
ATOM 705 C C . LEU A 1 85 ? 3.509 1.357 -1.862 1.00 96.19 85 LEU A C 1
ATOM 707 O O . LEU A 1 85 ? 2.997 2.201 -1.126 1.00 96.19 85 LEU A O 1
ATOM 711 N N . VAL A 1 86 ? 2.794 0.369 -2.409 1.00 95.00 86 VAL A N 1
ATOM 712 C CA . VAL A 1 86 ? 1.337 0.253 -2.225 1.00 95.00 86 VAL A CA 1
ATOM 713 C C . VAL A 1 86 ? 0.982 0.076 -0.746 1.00 95.00 86 VAL A C 1
ATOM 715 O O . VAL A 1 86 ? 0.024 0.682 -0.267 1.00 95.00 86 VAL A O 1
ATOM 718 N N . SER A 1 87 ? 1.776 -0.688 0.008 1.00 97.00 87 SER A N 1
ATOM 719 C CA . SER A 1 87 ? 1.567 -0.909 1.447 1.00 97.00 87 SER A CA 1
ATOM 720 C C . SER A 1 87 ? 1.774 0.361 2.279 1.00 97.00 87 SER A C 1
ATOM 722 O O . SER A 1 87 ? 1.033 0.608 3.234 1.00 97.00 87 SER A O 1
ATOM 724 N N . LEU A 1 88 ? 2.740 1.204 1.901 1.00 98.06 88 LEU A N 1
ATOM 725 C CA . LEU A 1 88 ? 2.956 2.512 2.522 1.00 98.06 88 LEU A CA 1
ATOM 726 C C . LEU A 1 88 ? 1.805 3.472 2.212 1.00 98.06 88 LEU A C 1
ATOM 728 O O . LEU A 1 88 ? 1.264 4.086 3.132 1.00 98.06 88 LEU A O 1
ATOM 732 N N . CYS A 1 89 ? 1.375 3.559 0.951 1.00 97.62 89 CYS A N 1
ATOM 733 C CA . CYS A 1 89 ? 0.209 4.356 0.557 1.00 97.62 89 CYS A CA 1
ATOM 734 C C . CYS A 1 89 ? -1.074 3.862 1.245 1.00 97.62 89 CYS A C 1
ATOM 736 O O . CYS A 1 89 ? -1.915 4.664 1.652 1.00 97.62 89 CYS A O 1
ATOM 738 N N . TYR A 1 90 ? -1.210 2.550 1.438 1.00 97.38 90 TYR A N 1
ATOM 739 C CA . TYR A 1 90 ? -2.276 1.954 2.237 1.00 97.38 90 TYR A CA 1
ATOM 740 C C . TYR A 1 90 ? -2.254 2.437 3.682 1.00 97.38 90 TYR A C 1
ATOM 742 O O . TYR A 1 90 ? -3.260 2.954 4.165 1.00 97.38 90 TYR A O 1
ATOM 750 N N . ALA A 1 91 ? -1.117 2.340 4.371 1.00 97.88 91 ALA A N 1
ATOM 751 C CA . ALA A 1 91 ? -1.003 2.818 5.745 1.00 97.88 91 ALA A CA 1
ATOM 752 C C . ALA A 1 91 ? -1.238 4.332 5.858 1.00 97.88 91 ALA A C 1
ATOM 754 O O . ALA A 1 91 ? -1.887 4.779 6.808 1.00 97.88 91 ALA A O 1
ATOM 755 N N . LEU A 1 92 ? -0.768 5.105 4.873 1.00 97.94 92 LEU A N 1
ATOM 756 C CA . LEU A 1 92 ? -0.933 6.557 4.800 1.00 97.94 92 LEU A CA 1
ATOM 757 C C . LEU A 1 92 ? -2.406 6.966 4.725 1.00 97.94 92 LEU A C 1
ATOM 759 O O . LEU A 1 92 ? -2.798 7.929 5.375 1.00 97.94 92 LEU A O 1
ATOM 763 N N . VAL A 1 93 ? -3.227 6.219 3.984 1.00 97.38 93 VAL A N 1
ATOM 764 C CA . VAL A 1 93 ? -4.671 6.470 3.872 1.00 97.38 93 VAL A CA 1
ATOM 765 C C . VAL A 1 93 ? -5.442 5.863 5.047 1.00 97.38 93 VAL A C 1
ATOM 767 O O . VAL A 1 93 ? -6.311 6.509 5.633 1.00 97.38 93 VAL A O 1
ATOM 770 N N . ALA A 1 94 ? -5.134 4.625 5.429 1.00 96.38 94 ALA A N 1
ATOM 771 C CA . ALA A 1 94 ? -5.862 3.901 6.466 1.00 96.38 94 ALA A CA 1
ATOM 772 C C . ALA A 1 94 ? -5.712 4.545 7.850 1.00 96.38 94 ALA A C 1
ATOM 774 O O . ALA A 1 94 ? -6.680 4.597 8.607 1.00 96.38 94 ALA A O 1
ATOM 775 N N . THR A 1 95 ? -4.524 5.065 8.178 1.00 96.44 95 THR A N 1
ATOM 776 C CA . THR A 1 95 ? -4.245 5.695 9.477 1.00 96.44 95 THR A CA 1
ATOM 777 C C . THR A 1 95 ? -5.205 6.854 9.776 1.00 96.44 95 THR A C 1
ATOM 779 O O . THR A 1 95 ? -5.950 6.748 10.749 1.00 96.44 95 THR A O 1
ATOM 782 N N . PRO A 1 96 ? -5.293 7.929 8.967 1.00 95.38 96 PRO A N 1
ATOM 783 C CA . PRO A 1 96 ? -6.224 9.023 9.238 1.00 95.38 96 PRO A CA 1
ATOM 784 C C . PRO A 1 96 ? -7.692 8.579 9.194 1.00 95.38 96 PRO A C 1
ATOM 786 O O . PRO A 1 96 ? -8.491 9.080 9.982 1.00 95.38 96 PRO A O 1
ATOM 789 N N . VAL A 1 97 ? -8.063 7.604 8.354 1.00 94.06 97 VAL A N 1
ATOM 790 C CA . VAL A 1 97 ? -9.434 7.058 8.343 1.00 94.06 97 VAL A CA 1
ATOM 791 C C . VAL A 1 97 ? -9.770 6.346 9.661 1.00 94.06 97 VAL A C 1
ATOM 793 O O . VAL A 1 97 ? -10.862 6.538 10.197 1.00 94.06 97 VAL A O 1
ATOM 796 N N . ILE A 1 98 ? -8.837 5.569 10.221 1.00 93.44 98 ILE A N 1
ATOM 797 C CA . ILE A 1 98 ? -8.987 4.899 11.524 1.00 93.44 98 ILE A CA 1
ATOM 798 C C . ILE A 1 98 ? -9.027 5.918 12.670 1.00 93.44 98 ILE A C 1
ATOM 800 O O . ILE A 1 98 ? -9.841 5.783 13.584 1.00 93.44 98 ILE A O 1
ATOM 804 N N . LEU A 1 99 ? -8.166 6.937 12.630 1.00 92.31 99 LEU A N 1
ATOM 805 C CA . LEU A 1 99 ? -8.087 7.962 13.675 1.00 92.31 99 LEU A CA 1
ATOM 806 C C . LEU A 1 99 ? -9.219 8.998 13.574 1.00 92.31 99 LEU A C 1
ATOM 808 O O . LEU A 1 99 ? -9.505 9.687 14.551 1.00 92.31 99 LEU A O 1
ATOM 812 N N . SER A 1 100 ? -9.921 9.076 12.439 1.00 91.44 100 SER A N 1
ATOM 813 C CA . SER A 1 100 ? -10.996 10.044 12.208 1.00 91.44 100 SER A CA 1
ATOM 814 C C . SER A 1 100 ? -12.092 9.956 13.279 1.00 91.44 100 SER A C 1
ATOM 816 O O . SER A 1 100 ? -12.585 8.853 13.547 1.00 91.44 100 SER A O 1
ATOM 818 N N . PRO A 1 101 ? -12.515 11.084 13.883 1.00 83.25 101 PRO A N 1
ATOM 819 C CA . PRO A 1 101 ? -13.551 11.110 14.918 1.00 83.25 101 PRO A CA 1
ATOM 820 C C . PRO A 1 101 ? -14.938 10.718 14.391 1.00 83.25 101 PRO A C 1
ATOM 822 O O . PRO A 1 101 ? -15.776 10.267 15.165 1.00 83.25 101 PRO A O 1
ATOM 825 N N . ALA A 1 102 ? -15.172 10.813 13.076 1.00 83.25 102 ALA A N 1
ATOM 826 C CA . ALA A 1 102 ? -16.412 10.359 12.439 1.00 83.25 102 ALA A CA 1
ATOM 827 C C . ALA A 1 102 ? -16.589 8.824 12.466 1.00 83.25 102 ALA A C 1
ATOM 829 O O . ALA A 1 102 ? -17.648 8.312 12.101 1.00 83.25 102 ALA A O 1
ATOM 830 N N . ASP A 1 103 ? -15.544 8.105 12.884 1.00 74.50 103 ASP A N 1
ATOM 831 C CA . ASP A 1 103 ? -15.480 6.654 13.040 1.00 74.50 103 ASP A CA 1
ATOM 832 C C . ASP A 1 103 ? -15.999 5.844 11.831 1.00 74.50 103 ASP A C 1
ATOM 834 O O . ASP A 1 103 ? -16.831 4.937 11.976 1.00 74.50 103 ASP A O 1
ATOM 838 N N . PRO A 1 104 ? -15.528 6.160 10.606 1.00 72.31 104 PRO A N 1
ATOM 839 C CA . PRO A 1 104 ? -16.037 5.543 9.386 1.00 72.31 104 PRO A CA 1
ATOM 840 C C . PRO A 1 104 ? -15.798 4.029 9.363 1.00 72.31 104 PRO A C 1
ATOM 842 O O . PRO A 1 104 ? -16.667 3.293 8.910 1.00 72.31 104 PRO A O 1
ATOM 845 N N . VAL A 1 105 ? -14.691 3.545 9.937 1.00 75.12 105 VAL A N 1
ATOM 846 C CA . VAL A 1 105 ? -14.365 2.109 10.008 1.00 75.12 105 VAL A CA 1
ATOM 847 C C . VAL A 1 105 ? -15.398 1.331 10.823 1.00 75.12 105 VAL A C 1
ATOM 849 O O . VAL A 1 105 ? -15.744 0.205 10.471 1.00 75.12 105 VAL A O 1
ATOM 852 N N . ARG A 1 106 ? -15.931 1.925 11.892 1.00 74.81 106 ARG A N 1
ATOM 853 C CA . ARG A 1 106 ? -16.990 1.306 12.693 1.00 74.81 106 ARG A CA 1
ATOM 854 C C . ARG A 1 106 ? -18.352 1.411 12.023 1.00 74.81 106 ARG A C 1
ATOM 856 O O . ARG A 1 106 ? -19.130 0.461 12.073 1.00 74.81 106 ARG A O 1
ATOM 863 N N . ARG A 1 107 ? -18.656 2.563 11.417 1.00 76.81 107 ARG A N 1
ATOM 864 C CA . ARG A 1 107 ? -19.972 2.828 10.819 1.00 76.81 107 ARG A CA 1
ATOM 865 C C . ARG A 1 107 ? -20.161 2.105 9.480 1.00 76.81 107 ARG A C 1
ATOM 867 O O . ARG A 1 107 ? -21.239 1.583 9.222 1.00 76.81 107 ARG A O 1
ATOM 874 N N . TRP A 1 108 ? -19.112 2.032 8.663 1.00 76.38 108 TRP A N 1
ATOM 875 C CA . TRP A 1 108 ? -19.139 1.518 7.290 1.00 76.38 108 TRP A CA 1
ATOM 876 C C . TRP A 1 108 ? -17.914 0.647 6.963 1.00 76.38 108 TRP A C 1
ATOM 878 O O . TRP A 1 108 ? -17.221 0.902 5.978 1.00 76.38 108 TRP A O 1
ATOM 888 N N . PRO A 1 109 ? -17.646 -0.422 7.735 1.00 76.69 109 PRO A N 1
ATOM 889 C CA . PRO A 1 109 ? -16.382 -1.159 7.684 1.00 76.69 109 PRO A CA 1
ATOM 890 C C . PRO A 1 109 ? -15.964 -1.610 6.280 1.00 76.69 109 PRO A C 1
ATOM 892 O O . PRO A 1 109 ? -14.799 -1.503 5.916 1.00 76.69 109 PRO A O 1
ATOM 895 N N . LYS A 1 110 ? -16.914 -2.097 5.473 1.00 82.94 110 LYS A N 1
ATOM 896 C CA . LYS A 1 110 ? -16.637 -2.570 4.109 1.00 82.94 110 LYS A CA 1
ATOM 897 C C . LYS A 1 110 ? -16.374 -1.420 3.138 1.00 82.94 110 LYS A C 1
ATOM 899 O O . LYS A 1 110 ? -15.397 -1.463 2.397 1.00 82.94 110 LYS A O 1
ATOM 904 N N . SER A 1 111 ? -17.224 -0.394 3.162 1.00 85.88 111 SER A N 1
ATOM 905 C CA . SER A 1 111 ? -17.098 0.764 2.272 1.00 85.88 111 SER A CA 1
ATOM 906 C C . SER A 1 111 ? -15.834 1.566 2.577 1.00 85.88 111 SER A C 1
ATOM 908 O O . SER A 1 111 ? -15.171 2.024 1.655 1.00 85.88 111 SER A O 1
ATOM 910 N N . SER A 1 112 ? -15.450 1.674 3.854 1.00 87.44 112 SER A N 1
ATOM 911 C CA . SER A 1 112 ? -14.191 2.302 4.254 1.00 87.44 112 SER A CA 1
ATOM 912 C C . SER A 1 112 ? -12.981 1.534 3.739 1.00 87.44 112 SER A C 1
ATOM 914 O O . SER A 1 112 ? -12.067 2.162 3.223 1.00 87.44 112 SER A O 1
ATOM 916 N N . THR A 1 113 ? -12.969 0.198 3.814 1.00 91.00 113 THR A N 1
ATOM 917 C CA . THR A 1 113 ? -11.866 -0.589 3.242 1.00 91.00 113 THR A CA 1
ATOM 918 C C . THR A 1 113 ? -11.775 -0.417 1.728 1.00 91.00 113 THR A C 1
ATOM 920 O O . THR A 1 113 ? -10.680 -0.193 1.223 1.00 91.00 113 THR A O 1
ATOM 923 N N . LEU A 1 114 ? -12.902 -0.481 1.011 1.00 91.88 114 LEU A N 1
ATOM 924 C CA . LEU A 1 114 ? -12.914 -0.264 -0.437 1.00 91.88 114 LEU A CA 1
ATOM 925 C C . LEU A 1 114 ? -12.353 1.117 -0.795 1.00 91.88 114 LEU A C 1
ATOM 927 O O . LEU A 1 114 ? -11.473 1.218 -1.644 1.00 91.88 114 LEU A O 1
ATOM 931 N N . PHE A 1 115 ? -12.819 2.158 -0.102 1.00 93.69 115 PHE A N 1
ATOM 932 C CA . PHE A 1 115 ? -12.323 3.520 -0.273 1.00 93.69 115 PHE A CA 1
ATOM 933 C C . PHE A 1 115 ? -10.816 3.624 -0.010 1.00 93.69 115 PHE A C 1
ATOM 935 O O . PHE A 1 115 ? -10.102 4.185 -0.835 1.00 93.69 115 PHE A O 1
ATOM 942 N N . ILE A 1 116 ? -10.332 3.055 1.103 1.00 94.81 116 ILE A N 1
ATOM 943 C CA . ILE A 1 116 ? -8.905 3.043 1.446 1.00 94.81 116 ILE A CA 1
ATOM 944 C C . ILE A 1 116 ? -8.108 2.398 0.312 1.00 94.81 116 ILE A C 1
ATOM 946 O O . ILE A 1 116 ? -7.197 3.026 -0.205 1.00 94.81 116 ILE A O 1
ATOM 950 N N . VAL A 1 117 ? -8.470 1.182 -0.111 1.00 93.75 117 VAL A N 1
ATOM 951 C CA . VAL A 1 117 ? -7.725 0.441 -1.141 1.00 93.75 117 VAL A CA 1
ATOM 952 C C . VAL A 1 117 ? -7.698 1.198 -2.467 1.00 93.75 117 VAL A C 1
ATOM 954 O O . VAL A 1 117 ? -6.622 1.385 -3.028 1.00 93.75 117 VAL A O 1
ATOM 957 N N . VAL A 1 118 ? -8.847 1.681 -2.950 1.00 92.69 118 VAL A N 1
ATOM 958 C CA . VAL A 1 118 ? -8.920 2.437 -4.212 1.00 92.69 118 VAL A CA 1
ATOM 959 C C . VAL A 1 118 ? -8.065 3.700 -4.139 1.00 92.69 118 VAL A C 1
ATOM 961 O O . VAL A 1 118 ? -7.268 3.958 -5.039 1.00 92.69 118 VAL A O 1
ATOM 964 N N . LEU A 1 119 ? -8.179 4.467 -3.054 1.00 94.94 119 LEU A N 1
ATOM 965 C CA . LEU A 1 119 ? -7.408 5.694 -2.891 1.00 94.94 119 LEU A CA 1
ATOM 966 C C . LEU A 1 119 ? -5.903 5.413 -2.786 1.00 94.94 119 LEU A C 1
ATOM 968 O O . LEU A 1 119 ? -5.098 6.145 -3.355 1.00 94.94 119 LEU A O 1
ATOM 972 N N . SER A 1 120 ? -5.508 4.333 -2.116 1.00 95.75 120 SER A N 1
ATOM 973 C CA . SER A 1 120 ? -4.108 3.920 -2.030 1.00 95.75 120 SER A CA 1
ATOM 974 C C . SER A 1 120 ? -3.525 3.530 -3.382 1.00 95.75 120 SER A C 1
ATOM 976 O O . SER A 1 120 ? -2.382 3.886 -3.646 1.00 95.75 120 SER A O 1
ATOM 978 N N . LEU A 1 121 ? -4.293 2.865 -4.251 1.00 93.19 121 LEU A N 1
ATOM 979 C CA . LEU A 1 121 ? -3.864 2.551 -5.619 1.00 93.19 121 LEU A CA 1
ATOM 980 C C . LEU A 1 121 ? -3.673 3.824 -6.454 1.00 93.19 121 LEU A C 1
ATOM 982 O O . LEU A 1 121 ? -2.664 3.960 -7.145 1.00 93.19 121 LEU A O 1
ATOM 986 N N . ILE A 1 122 ? -4.593 4.786 -6.336 1.00 94.38 122 ILE A N 1
ATOM 987 C CA . ILE A 1 122 ? -4.483 6.088 -7.011 1.00 94.38 122 ILE A CA 1
ATOM 988 C C . ILE A 1 122 ? -3.211 6.822 -6.562 1.00 94.38 122 ILE A C 1
ATOM 990 O O . ILE A 1 122 ? -2.444 7.289 -7.399 1.00 94.38 122 ILE A O 1
ATOM 994 N N . ILE A 1 123 ? -2.950 6.885 -5.252 1.00 96.12 123 ILE A N 1
ATOM 995 C CA . ILE A 1 123 ? -1.771 7.573 -4.697 1.00 96.12 123 ILE A CA 1
ATOM 996 C C . ILE A 1 123 ? -0.469 6.836 -5.041 1.00 96.12 123 ILE A C 1
ATOM 998 O O . ILE A 1 123 ? 0.546 7.478 -5.299 1.00 96.12 123 ILE A O 1
ATOM 1002 N N . ALA A 1 124 ? -0.480 5.502 -5.058 1.00 95.75 124 ALA A N 1
ATOM 1003 C CA . ALA A 1 124 ? 0.703 4.707 -5.379 1.00 95.75 124 ALA A CA 1
ATOM 1004 C C . ALA A 1 124 ? 1.090 4.797 -6.863 1.00 95.75 124 ALA A C 1
ATOM 1006 O O . ALA A 1 124 ? 2.259 4.626 -7.195 1.00 95.75 124 ALA A O 1
ATOM 1007 N N . THR A 1 125 ? 0.139 5.090 -7.753 1.00 94.75 125 THR A N 1
ATOM 1008 C CA . THR A 1 125 ? 0.336 5.047 -9.209 1.00 94.75 125 THR A CA 1
ATOM 1009 C C . THR A 1 125 ? 1.489 5.939 -9.705 1.00 94.75 125 THR A C 1
ATOM 1011 O O . THR A 1 125 ? 2.379 5.409 -10.373 1.00 94.75 125 THR A O 1
ATOM 1014 N N . PRO A 1 126 ? 1.564 7.245 -9.362 1.00 96.44 126 PRO A N 1
ATOM 1015 C CA . PRO A 1 126 ? 2.713 8.076 -9.726 1.00 96.44 126 PRO A CA 1
ATOM 1016 C C . PRO A 1 126 ? 4.042 7.499 -9.233 1.00 96.44 126 PRO A C 1
ATOM 1018 O O . PRO A 1 126 ? 4.999 7.413 -9.997 1.00 96.44 126 PRO A O 1
ATOM 1021 N N . GLY A 1 127 ? 4.091 7.048 -7.975 1.00 95.94 127 GLY A N 1
ATOM 1022 C CA . GLY A 1 127 ? 5.296 6.455 -7.392 1.00 95.94 127 GLY A CA 1
ATOM 1023 C C . GLY A 1 127 ? 5.718 5.162 -8.093 1.00 95.94 127 GLY A C 1
ATOM 1024 O O . GLY A 1 127 ? 6.910 4.932 -8.276 1.00 95.94 127 GLY A O 1
ATOM 1025 N N . GLY A 1 128 ? 4.755 4.356 -8.546 1.00 92.75 128 GLY A N 1
ATOM 1026 C CA . GLY A 1 128 ? 5.014 3.156 -9.338 1.00 92.75 128 GLY A CA 1
ATOM 1027 C C . GLY A 1 128 ? 5.683 3.493 -10.670 1.00 92.75 128 GLY A C 1
ATOM 1028 O O . GLY A 1 128 ? 6.650 2.831 -11.044 1.00 92.75 128 GLY A O 1
ATOM 1029 N N . GLY A 1 129 ? 5.236 4.570 -11.330 1.00 93.19 129 GLY A N 1
ATOM 1030 C CA . GLY A 1 129 ? 5.860 5.109 -12.544 1.00 93.19 129 GLY A CA 1
ATOM 1031 C C . GLY A 1 129 ? 7.284 5.624 -12.322 1.00 93.19 129 GLY A C 1
ATOM 1032 O O . GLY A 1 129 ? 8.169 5.338 -13.125 1.00 93.19 129 GLY A O 1
ATOM 1033 N N . VAL A 1 130 ? 7.535 6.312 -11.201 1.00 95.62 130 VAL A N 1
ATOM 1034 C CA . VAL A 1 130 ? 8.897 6.730 -10.814 1.00 95.62 130 VAL A CA 1
ATOM 1035 C C . VAL A 1 130 ? 9.798 5.516 -10.604 1.00 95.62 130 VAL A C 1
ATOM 1037 O O . VAL A 1 130 ? 10.891 5.465 -11.158 1.00 95.62 130 VAL A O 1
ATOM 1040 N N . LEU A 1 131 ? 9.349 4.529 -9.819 1.00 93.38 131 LEU A N 1
ATOM 1041 C CA . LEU A 1 131 ? 10.119 3.308 -9.577 1.00 93.38 131 LEU A CA 1
ATOM 1042 C C . LEU A 1 131 ? 10.447 2.606 -10.894 1.00 93.38 131 LEU A C 1
ATOM 1044 O O . LEU A 1 131 ? 11.601 2.244 -11.117 1.00 93.38 131 LEU A O 1
ATOM 1048 N N . TRP A 1 132 ? 9.460 2.470 -11.780 1.00 90.62 132 TRP A N 1
ATOM 1049 C CA . TRP A 1 132 ? 9.659 1.871 -13.093 1.00 90.62 132 TRP A CA 1
ATOM 1050 C C . TRP A 1 132 ? 10.824 2.519 -13.848 1.00 90.62 132 TRP A C 1
ATOM 1052 O O . TRP A 1 132 ? 11.795 1.830 -14.162 1.00 90.62 132 TRP A O 1
ATOM 1062 N N . VAL A 1 133 ? 10.787 3.843 -14.006 1.00 92.44 133 VAL A N 1
ATOM 1063 C CA . VAL A 1 133 ? 11.852 4.615 -14.662 1.00 92.44 133 VAL A CA 1
ATOM 1064 C C . VAL A 1 133 ? 13.205 4.452 -13.970 1.00 92.44 133 VAL A C 1
ATOM 1066 O O . VAL A 1 133 ? 14.210 4.215 -14.632 1.00 92.44 133 VAL A O 1
ATOM 1069 N N . LEU A 1 134 ? 13.263 4.542 -12.638 1.00 92.94 134 LEU A N 1
ATOM 1070 C CA . LEU A 1 134 ? 14.531 4.451 -11.901 1.00 92.94 134 LEU A CA 1
ATOM 1071 C C . LEU A 1 134 ? 15.231 3.103 -12.091 1.00 92.94 134 LEU A C 1
ATOM 1073 O O . LEU A 1 134 ? 16.458 3.014 -12.123 1.00 92.94 134 LEU A O 1
ATOM 1077 N N . HIS A 1 135 ? 14.458 2.035 -12.192 1.00 89.75 135 HIS A N 1
ATOM 1078 C CA . HIS A 1 135 ? 15.011 0.713 -12.433 1.00 89.75 135 HIS A CA 1
ATOM 1079 C C . HIS A 1 135 ? 15.325 0.465 -13.915 1.00 89.75 135 HIS A C 1
ATOM 1081 O O . HIS A 1 135 ? 16.270 -0.270 -14.186 1.00 89.75 135 HIS A O 1
ATOM 1087 N N . ASP A 1 136 ? 14.595 1.078 -14.851 1.00 88.12 136 ASP A N 1
ATOM 1088 C CA . ASP A 1 136 ? 14.966 1.077 -16.273 1.00 88.12 136 ASP A CA 1
ATOM 1089 C C . ASP A 1 136 ? 16.325 1.767 -16.477 1.00 88.12 136 ASP A C 1
ATOM 1091 O O . ASP A 1 136 ? 17.253 1.203 -17.057 1.00 88.12 136 ASP A O 1
ATOM 1095 N N . MET A 1 137 ? 16.516 2.919 -15.828 1.00 91.00 137 MET A N 1
ATOM 1096 C CA . MET A 1 137 ? 17.801 3.619 -15.772 1.00 91.00 137 MET A CA 1
ATOM 1097 C C . MET A 1 137 ? 18.920 2.744 -15.187 1.00 91.00 137 MET A C 1
ATOM 1099 O O . MET A 1 137 ? 20.046 2.748 -15.686 1.00 91.00 137 MET A O 1
ATOM 1103 N N . ARG A 1 138 ? 18.615 1.941 -14.158 1.00 88.00 138 ARG A N 1
ATOM 1104 C CA . ARG A 1 138 ? 19.561 0.975 -13.571 1.00 88.00 138 ARG A CA 1
ATOM 1105 C C . ARG A 1 138 ? 19.937 -0.155 -14.540 1.00 88.00 138 ARG A C 1
ATOM 1107 O O . ARG A 1 138 ? 21.002 -0.746 -14.368 1.00 88.00 138 ARG A O 1
ATOM 1114 N N . ALA A 1 139 ? 19.091 -0.470 -15.519 1.00 83.50 139 ALA A N 1
ATOM 1115 C CA . ALA A 1 139 ? 19.294 -1.572 -16.454 1.00 83.50 139 ALA A CA 1
ATOM 1116 C C . ALA A 1 139 ? 20.168 -1.216 -17.670 1.00 83.50 139 ALA A C 1
ATOM 1118 O O . ALA A 1 139 ? 20.627 -2.136 -18.347 1.00 83.50 139 ALA A O 1
ATOM 1119 N N . GLY A 1 140 ? 20.464 0.064 -17.945 1.00 82.25 140 GLY A N 1
ATOM 1120 C CA . GLY A 1 140 ? 21.440 0.361 -19.001 1.00 82.25 140 GLY A CA 1
ATOM 1121 C C . GLY A 1 140 ? 21.703 1.817 -19.380 1.00 82.25 140 GLY A C 1
ATOM 1122 O O . GLY A 1 140 ? 22.814 2.105 -19.819 1.00 82.25 140 GLY A O 1
ATOM 1123 N N . HIS A 1 141 ? 20.750 2.742 -19.224 1.00 86.44 141 HIS A N 1
ATOM 1124 C CA . HIS A 1 141 ? 20.968 4.139 -19.622 1.00 86.44 141 HIS A CA 1
ATOM 1125 C C . HIS A 1 141 ? 20.371 5.132 -18.624 1.00 86.44 141 HIS A C 1
ATOM 1127 O O . HIS A 1 141 ? 19.156 5.227 -18.471 1.00 86.44 141 HIS A O 1
ATOM 1133 N N . VAL A 1 142 ? 21.240 5.916 -17.983 1.00 92.31 142 VAL A N 1
ATOM 1134 C CA . VAL A 1 142 ? 20.842 7.055 -17.152 1.00 92.31 142 VAL A CA 1
ATOM 1135 C C . VAL A 1 142 ? 21.033 8.322 -17.992 1.00 92.31 142 VAL A C 1
ATOM 1137 O O . VAL A 1 142 ? 22.179 8.644 -18.309 1.00 92.31 142 VAL A O 1
ATOM 1140 N N . PRO A 1 143 ? 19.961 9.030 -18.391 1.00 91.25 143 PRO A N 1
ATOM 1141 C CA . PRO A 1 143 ? 20.105 10.315 -19.071 1.00 91.25 143 PRO A CA 1
ATOM 1142 C C . PRO A 1 143 ? 20.786 11.339 -18.147 1.00 91.25 143 PRO A C 1
ATOM 1144 O O . PRO A 1 143 ? 20.807 11.170 -16.931 1.00 91.25 143 PRO A O 1
ATOM 1147 N N . GLU A 1 144 ? 21.341 12.417 -18.698 1.00 94.62 144 GLU A N 1
ATOM 1148 C CA . GLU A 1 144 ? 22.034 13.446 -17.911 1.00 94.62 144 GLU A CA 1
ATOM 1149 C C . GLU A 1 144 ? 21.210 14.736 -17.780 1.00 94.62 144 GLU A C 1
ATOM 1151 O O . GLU A 1 144 ? 20.402 15.089 -18.643 1.00 94.62 144 GLU A O 1
ATOM 1156 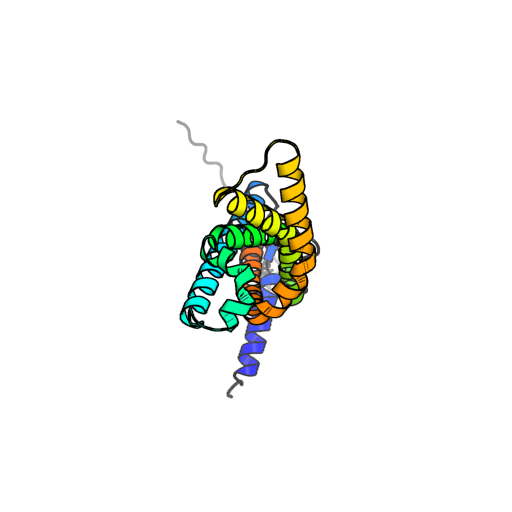N N . GLY A 1 145 ? 21.433 15.470 -16.686 1.00 95.00 145 GLY A N 1
ATOM 1157 C CA . GLY A 1 145 ? 20.844 16.792 -16.467 1.00 95.00 145 GLY A CA 1
ATOM 1158 C C . GLY A 1 145 ? 19.312 16.785 -16.442 1.00 95.00 145 GLY A C 1
ATOM 1159 O O . GLY A 1 145 ? 18.690 15.999 -15.728 1.00 95.00 145 GLY A O 1
ATOM 1160 N N . GLN A 1 146 ? 18.699 17.689 -17.210 1.00 95.56 146 GLN A N 1
ATOM 1161 C CA . GLN A 1 146 ? 17.242 17.861 -17.255 1.00 95.56 146 GLN A CA 1
ATOM 1162 C C . GLN A 1 146 ? 16.510 16.626 -17.802 1.00 95.56 146 GLN A C 1
ATOM 1164 O O . GLN A 1 146 ? 15.401 16.326 -17.362 1.00 95.56 146 GLN A O 1
ATOM 1169 N N . ALA A 1 147 ? 17.155 15.859 -18.685 1.00 94.50 147 ALA A N 1
ATOM 1170 C CA . ALA A 1 147 ? 16.547 14.690 -19.309 1.00 94.50 147 ALA A CA 1
ATOM 1171 C C . ALA A 1 147 ? 16.184 13.587 -18.293 1.00 94.50 147 ALA A C 1
ATOM 1173 O O . ALA A 1 147 ? 15.256 12.820 -18.540 1.00 94.50 147 ALA A O 1
ATOM 1174 N N . VAL A 1 148 ? 16.842 13.532 -17.124 1.00 95.56 148 VAL A N 1
ATOM 1175 C CA . VAL A 1 148 ? 16.439 12.650 -16.007 1.00 95.56 148 VAL A CA 1
ATOM 1176 C C . VAL A 1 148 ? 15.036 12.984 -15.525 1.00 95.56 148 VAL A C 1
ATOM 1178 O O . VAL A 1 148 ? 14.193 12.099 -15.388 1.00 95.56 148 VAL A O 1
ATOM 1181 N N . TRP A 1 149 ? 14.778 14.264 -15.268 1.00 96.75 149 TRP A N 1
ATOM 1182 C CA . TRP A 1 149 ? 13.501 14.726 -14.737 1.00 96.75 149 TRP A CA 1
ATOM 1183 C C . TRP A 1 149 ? 12.384 14.582 -15.761 1.00 96.75 149 TRP A C 1
ATOM 1185 O O . TRP A 1 149 ? 11.283 14.172 -15.398 1.00 96.75 149 TRP A O 1
ATOM 1195 N N . ASP A 1 150 ? 12.683 14.838 -17.033 1.00 96.31 150 ASP A N 1
ATOM 1196 C CA . ASP A 1 150 ? 11.730 14.660 -18.128 1.00 96.31 150 ASP A CA 1
ATOM 1197 C C . ASP A 1 150 ? 11.331 13.182 -18.268 1.00 96.31 150 ASP A C 1
ATOM 1199 O O . ASP A 1 150 ? 10.150 12.863 -18.413 1.00 96.31 150 ASP A O 1
ATOM 1203 N N . HIS A 1 151 ? 12.293 12.264 -18.125 1.00 94.19 151 HIS A N 1
ATOM 1204 C CA . HIS A 1 151 ? 12.038 10.825 -18.165 1.00 94.19 151 HIS A CA 1
ATOM 1205 C C . HIS A 1 151 ? 11.222 10.347 -16.949 1.00 94.19 151 HIS A C 1
ATOM 1207 O O . HIS A 1 151 ? 10.275 9.576 -17.100 1.00 94.19 151 HIS A O 1
ATOM 1213 N N . ILE A 1 152 ? 11.521 10.845 -15.742 1.00 96.25 152 ILE A N 1
ATOM 1214 C CA . ILE A 1 152 ? 10.711 10.572 -14.540 1.00 96.25 152 ILE A CA 1
ATOM 1215 C C . ILE A 1 152 ? 9.280 11.100 -14.720 1.00 96.25 152 ILE A C 1
ATOM 1217 O O . ILE A 1 152 ? 8.316 10.391 -14.422 1.00 96.25 152 ILE A O 1
ATOM 1221 N N . GLY A 1 153 ? 9.130 12.326 -15.229 1.00 97.75 153 GLY A N 1
ATOM 1222 C CA . GLY A 1 153 ? 7.832 12.936 -15.514 1.00 97.75 153 GLY A CA 1
ATOM 1223 C C . GLY A 1 153 ? 7.022 12.125 -16.525 1.00 97.75 153 GLY A C 1
ATOM 1224 O O . GLY A 1 153 ? 5.830 11.886 -16.3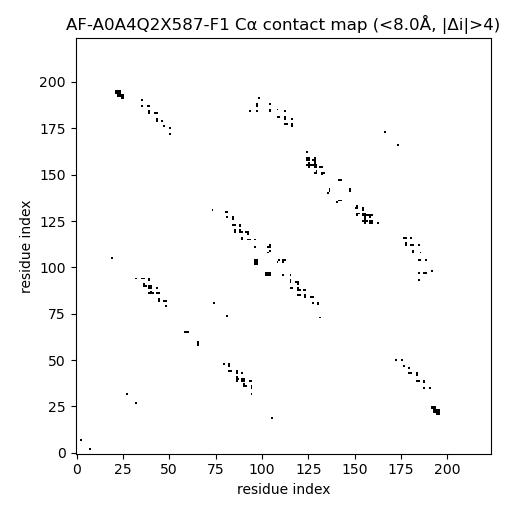14 1.00 97.75 153 GLY A O 1
ATOM 1225 N N . TRP A 1 154 ? 7.680 11.626 -17.574 1.00 96.56 154 TRP A N 1
ATOM 1226 C CA . TRP A 1 154 ? 7.078 10.705 -18.533 1.00 96.56 154 TRP A CA 1
ATOM 1227 C C . TRP A 1 154 ? 6.607 9.407 -17.866 1.00 96.56 154 TRP A C 1
ATOM 1229 O O . TRP A 1 154 ? 5.456 9.017 -18.059 1.00 96.56 154 TRP A O 1
ATOM 1239 N N . GLY A 1 155 ? 7.433 8.782 -17.020 1.00 94.38 155 GLY A N 1
ATOM 1240 C CA . GLY A 1 155 ? 7.064 7.563 -16.292 1.00 94.38 155 GLY A CA 1
ATOM 1241 C C . GLY A 1 155 ? 5.844 7.743 -15.390 1.00 94.38 155 GLY A C 1
ATOM 1242 O O . GLY A 1 155 ? 4.951 6.894 -15.373 1.00 94.38 155 GLY A O 1
ATOM 1243 N N . ILE A 1 156 ? 5.760 8.877 -14.686 1.00 96.50 156 ILE A N 1
ATOM 1244 C CA . ILE A 1 156 ? 4.580 9.249 -13.891 1.00 96.50 156 ILE A CA 1
ATOM 1245 C C . ILE A 1 156 ? 3.343 9.364 -14.790 1.00 96.50 156 ILE A C 1
ATOM 1247 O O . ILE A 1 156 ? 2.314 8.748 -14.503 1.00 96.50 156 ILE A O 1
ATOM 1251 N N . GLY A 1 157 ? 3.434 10.142 -15.873 1.00 96.56 157 GLY A N 1
ATOM 1252 C CA . GLY A 1 157 ? 2.316 10.371 -16.790 1.00 96.56 157 GLY A CA 1
ATOM 1253 C C . GLY A 1 157 ? 1.824 9.081 -17.448 1.00 96.56 157 GLY A C 1
ATOM 1254 O O . GLY A 1 157 ? 0.615 8.844 -17.536 1.00 96.56 157 GLY A O 1
ATOM 1255 N N . TYR A 1 158 ? 2.755 8.212 -17.843 1.00 93.00 158 TYR A N 1
ATOM 1256 C CA . TYR A 1 158 ? 2.455 6.909 -18.422 1.00 93.00 158 TYR A CA 1
ATOM 1257 C C . TYR A 1 158 ? 1.748 5.992 -17.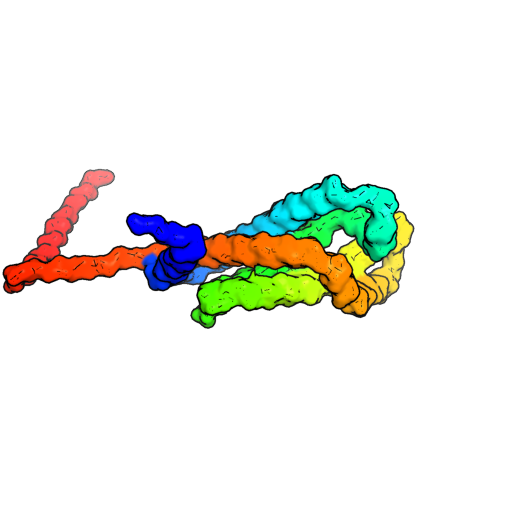418 1.00 93.00 158 TYR A C 1
ATOM 1259 O O . TYR A 1 158 ? 0.675 5.465 -17.719 1.00 93.00 158 TYR A O 1
ATOM 1267 N N . ALA A 1 159 ? 2.283 5.867 -16.197 1.00 92.00 159 ALA A N 1
ATOM 1268 C CA . ALA A 1 159 ? 1.685 5.051 -15.142 1.00 92.00 159 ALA A CA 1
ATOM 1269 C C . ALA A 1 159 ? 0.254 5.499 -14.815 1.00 92.00 159 ALA A C 1
ATOM 1271 O O . ALA A 1 159 ? -0.652 4.669 -14.756 1.00 92.00 159 ALA A O 1
ATOM 1272 N N . VAL A 1 160 ? 0.020 6.808 -14.673 1.00 94.50 160 VAL A N 1
ATOM 1273 C CA . VAL A 1 160 ? -1.326 7.362 -14.451 1.00 94.50 160 VAL A CA 1
ATOM 1274 C C . VAL A 1 160 ? -2.271 7.003 -15.597 1.00 94.50 160 VAL A C 1
ATOM 1276 O O . VAL A 1 160 ? -3.375 6.520 -15.340 1.00 94.50 160 VAL A O 1
ATOM 1279 N N . SER A 1 161 ? -1.825 7.163 -16.843 1.00 93.69 161 SER A N 1
ATOM 1280 C CA . SER A 1 161 ? -2.641 6.919 -18.040 1.00 93.69 161 SER A CA 1
ATOM 1281 C C . SER A 1 161 ? -3.082 5.458 -18.191 1.00 93.69 161 SER A C 1
ATOM 1283 O O . SER A 1 161 ? -4.191 5.205 -18.664 1.00 93.69 161 SER A O 1
ATOM 1285 N N . ILE A 1 162 ? -2.251 4.495 -17.769 1.00 89.69 162 ILE A N 1
ATOM 1286 C CA . ILE A 1 162 ? -2.534 3.055 -17.913 1.00 89.69 162 ILE A CA 1
ATOM 1287 C C . ILE A 1 162 ? -3.045 2.382 -16.626 1.00 89.69 162 ILE A C 1
ATOM 1289 O O . ILE A 1 162 ? -3.563 1.266 -16.671 1.00 89.69 162 ILE A O 1
ATOM 1293 N N . SER A 1 163 ? -2.953 3.057 -15.477 1.00 87.75 163 SER A N 1
ATOM 1294 C CA . SER A 1 163 ? -3.314 2.512 -14.157 1.00 87.75 163 SER A CA 1
ATOM 1295 C C . SER A 1 163 ? -4.723 1.929 -14.065 1.00 87.75 163 SER A C 1
ATOM 1297 O O . SER A 1 163 ? -4.918 0.889 -13.438 1.00 87.75 163 SER A O 1
ATOM 1299 N N . TRP A 1 164 ? -5.712 2.551 -14.708 1.00 88.44 164 TRP A N 1
ATOM 1300 C CA . TRP A 1 164 ? -7.090 2.061 -14.685 1.00 88.44 164 TRP A CA 1
ATOM 1301 C C . TRP A 1 164 ? -7.197 0.662 -15.308 1.00 88.44 164 TRP A C 1
ATOM 1303 O O . TRP A 1 164 ? -7.892 -0.199 -14.767 1.00 88.44 164 TRP A O 1
ATOM 1313 N N . LEU A 1 165 ? -6.459 0.405 -16.392 1.00 86.88 165 LEU A N 1
ATOM 1314 C CA . LEU A 1 165 ? -6.427 -0.892 -17.058 1.00 86.88 165 LEU A CA 1
ATOM 1315 C C . LEU A 1 165 ? -5.731 -1.924 -16.170 1.00 86.88 165 LEU A C 1
ATOM 1317 O O . LEU A 1 165 ? -6.249 -3.021 -15.982 1.00 86.88 165 LEU A O 1
ATOM 1321 N N . VAL A 1 166 ? -4.608 -1.543 -15.554 1.00 81.62 166 VAL A N 1
ATOM 1322 C CA . VAL A 1 166 ? -3.883 -2.381 -14.586 1.00 81.62 166 VAL A CA 1
ATOM 1323 C C . VAL A 1 166 ? -4.798 -2.815 -13.440 1.00 81.62 166 VAL A C 1
ATOM 1325 O O . VAL A 1 166 ? -4.841 -3.997 -13.096 1.00 81.62 166 VAL A O 1
ATOM 1328 N N . ILE A 1 167 ? -5.577 -1.889 -12.877 1.00 84.25 167 ILE A N 1
ATOM 1329 C CA . ILE A 1 167 ? -6.520 -2.178 -11.790 1.00 84.25 167 ILE A CA 1
ATOM 1330 C C . ILE A 1 167 ? -7.617 -3.149 -12.258 1.00 84.25 167 ILE A C 1
ATOM 1332 O O . ILE A 1 167 ? -7.967 -4.073 -11.521 1.00 84.25 167 ILE A O 1
ATOM 1336 N N . LEU A 1 168 ? -8.144 -2.974 -13.474 1.00 84.88 168 LEU A N 1
ATOM 1337 C CA . LEU A 1 168 ? -9.189 -3.843 -14.026 1.00 84.88 168 LEU A CA 1
ATOM 1338 C C . LEU A 1 168 ? -8.689 -5.258 -14.333 1.00 84.88 168 LEU A C 1
ATOM 1340 O O . LEU A 1 168 ? -9.385 -6.228 -14.047 1.00 84.88 168 LEU A O 1
ATOM 1344 N N . VAL A 1 169 ? -7.488 -5.402 -14.887 1.00 81.69 169 VAL A N 1
ATOM 1345 C CA . VAL A 1 169 ? -6.928 -6.725 -15.207 1.00 81.69 169 VAL A CA 1
ATOM 1346 C C . VAL A 1 169 ? -6.467 -7.449 -13.930 1.00 81.69 169 VAL A C 1
ATOM 1348 O O . VAL A 1 169 ? -6.546 -8.675 -13.847 1.00 81.69 169 VAL A O 1
ATOM 1351 N N . SER A 1 170 ? -6.109 -6.705 -12.877 1.00 81.12 170 SER A N 1
ATOM 1352 C CA . SER A 1 170 ? -5.674 -7.246 -11.577 1.00 81.12 170 SER A CA 1
ATOM 1353 C C . SER A 1 170 ? -6.822 -7.587 -10.613 1.00 81.12 170 SER A C 1
ATOM 1355 O O . SER A 1 170 ? -6.606 -7.661 -9.402 1.00 81.12 170 SER A O 1
ATOM 1357 N N . VAL A 1 171 ? -8.054 -7.800 -11.098 1.00 83.69 171 VAL A N 1
ATOM 1358 C CA . VAL A 1 171 ? -9.232 -8.086 -10.249 1.00 83.69 171 VAL A CA 1
ATOM 1359 C C . VAL A 1 171 ? -8.998 -9.205 -9.224 1.00 83.69 171 VAL A C 1
ATOM 1361 O O . VAL A 1 171 ? -9.317 -8.973 -8.056 1.00 83.69 171 VAL A O 1
ATOM 1364 N N . PRO A 1 172 ? -8.416 -10.375 -9.566 1.00 81.94 172 PRO A N 1
ATOM 1365 C CA . PRO A 1 172 ? -8.188 -11.434 -8.580 1.00 81.94 172 PRO A CA 1
ATOM 1366 C C . PRO A 1 172 ? -7.305 -10.977 -7.410 1.00 81.94 172 PRO A C 1
ATOM 1368 O O . PRO A 1 172 ? -7.646 -11.192 -6.245 1.00 81.94 172 PRO A O 1
ATOM 1371 N N . TYR A 1 173 ? -6.212 -10.274 -7.713 1.00 82.25 173 TYR A N 1
ATOM 1372 C CA . TYR A 1 173 ? -5.301 -9.741 -6.702 1.00 82.25 173 TYR A CA 1
ATOM 1373 C C . TYR A 1 173 ? -5.940 -8.601 -5.898 1.00 82.25 173 TYR A C 1
ATOM 1375 O O . TYR A 1 173 ? -5.810 -8.550 -4.677 1.00 82.25 173 TYR A O 1
ATOM 1383 N N . ASN A 1 174 ? -6.714 -7.731 -6.549 1.00 87.88 174 ASN A N 1
ATOM 1384 C CA . ASN A 1 174 ? -7.430 -6.640 -5.889 1.00 87.88 174 ASN A CA 1
ATOM 1385 C C . ASN A 1 174 ? -8.516 -7.153 -4.933 1.00 87.88 174 ASN A C 1
ATOM 1387 O O . ASN A 1 174 ? -8.671 -6.614 -3.838 1.00 87.88 174 ASN A O 1
ATOM 1391 N N . LEU A 1 175 ? -9.237 -8.219 -5.293 1.00 88.88 175 LEU A N 1
ATOM 1392 C CA . LEU A 1 175 ? -10.206 -8.869 -4.404 1.00 88.88 175 LEU A CA 1
ATOM 1393 C C . LEU A 1 175 ? -9.522 -9.470 -3.174 1.00 88.88 175 LEU A C 1
ATOM 1395 O O . LEU A 1 175 ? -10.002 -9.292 -2.052 1.00 88.88 175 LEU A O 1
ATOM 1399 N N . PHE A 1 176 ? -8.380 -10.128 -3.369 1.00 87.50 176 PHE A N 1
ATOM 1400 C CA . PHE A 1 176 ? -7.560 -10.624 -2.269 1.00 87.50 176 PHE A CA 1
ATOM 1401 C C . PHE A 1 176 ? -7.094 -9.477 -1.355 1.00 87.50 176 PHE A C 1
ATOM 1403 O O . PHE A 1 176 ? -7.304 -9.521 -0.139 1.00 87.50 176 PHE A O 1
ATOM 1410 N N . GLY A 1 177 ? -6.564 -8.401 -1.943 1.00 89.19 177 GLY A N 1
ATOM 1411 C CA . GLY A 1 177 ? -6.155 -7.190 -1.233 1.00 89.19 177 GLY A CA 1
ATOM 1412 C C . GLY A 1 177 ? -7.296 -6.529 -0.456 1.00 89.19 177 GLY A C 1
ATOM 1413 O O . GLY A 1 177 ? -7.094 -6.105 0.679 1.00 89.19 177 GLY A O 1
ATOM 1414 N N . LEU A 1 178 ? -8.516 -6.505 -0.999 1.00 92.62 178 LEU A N 1
ATOM 1415 C CA . LEU A 1 178 ? -9.700 -5.988 -0.306 1.00 92.62 178 LEU A CA 1
ATOM 1416 C C . LEU A 1 178 ? -10.052 -6.810 0.938 1.00 92.62 178 LEU A C 1
ATOM 1418 O O . LEU A 1 178 ? -10.335 -6.237 1.993 1.00 92.62 178 LEU A O 1
ATOM 1422 N N . VAL A 1 179 ? -10.023 -8.143 0.843 1.00 92.38 179 VAL A N 1
ATOM 1423 C CA . VAL A 1 179 ? -10.305 -9.024 1.987 1.00 92.38 179 VAL A CA 1
ATOM 1424 C C . VAL A 1 179 ? -9.245 -8.847 3.071 1.00 92.38 179 VAL A C 1
ATOM 1426 O O . VAL A 1 179 ? -9.584 -8.656 4.241 1.00 92.38 179 VAL A O 1
ATOM 1429 N N . LEU A 1 180 ? -7.966 -8.861 2.701 1.00 92.19 180 LEU A N 1
ATOM 1430 C CA . LEU A 1 180 ? -6.878 -8.733 3.668 1.00 92.19 180 LEU A CA 1
ATOM 1431 C C . LEU A 1 180 ? -6.779 -7.329 4.257 1.00 92.19 180 LEU A C 1
ATOM 1433 O O . LEU A 1 180 ? -6.659 -7.182 5.474 1.00 92.19 180 LEU A O 1
ATOM 1437 N N . GLY A 1 181 ? -6.932 -6.297 3.430 1.00 93.31 181 GLY A N 1
ATOM 1438 C CA . GLY A 1 181 ? -7.021 -4.909 3.872 1.00 93.31 181 GLY A CA 1
ATOM 1439 C C . GLY A 1 181 ? -8.168 -4.709 4.860 1.00 93.31 181 GLY A C 1
ATOM 1440 O O . GLY A 1 181 ? -8.011 -4.018 5.866 1.00 93.31 181 GLY A O 1
ATOM 1441 N N . HIS A 1 182 ? -9.300 -5.391 4.667 1.00 93.56 182 HIS A N 1
ATOM 1442 C CA . HIS A 1 182 ? -10.398 -5.344 5.628 1.00 93.56 182 HIS A CA 1
ATOM 1443 C C . HIS A 1 182 ? -9.984 -5.894 7.001 1.00 93.56 182 HIS A C 1
ATOM 1445 O O . HIS A 1 182 ? -10.227 -5.253 8.028 1.00 93.56 182 HIS A O 1
ATOM 1451 N N . LEU A 1 183 ? -9.322 -7.054 7.030 1.00 93.06 183 LEU A N 1
ATOM 1452 C CA . LEU A 1 183 ? -8.844 -7.676 8.268 1.00 93.06 183 LEU A CA 1
ATOM 1453 C C . LEU A 1 183 ? -7.795 -6.807 8.972 1.00 93.06 183 LEU A C 1
ATOM 1455 O O . LEU A 1 183 ? -7.908 -6.565 10.176 1.00 93.06 183 LEU A O 1
ATOM 1459 N N . VAL A 1 184 ? -6.821 -6.285 8.222 1.00 95.19 184 VAL A N 1
ATOM 1460 C CA . VAL A 1 184 ? -5.755 -5.419 8.746 1.00 95.19 184 VAL A CA 1
ATOM 1461 C C . VAL A 1 184 ? -6.321 -4.101 9.268 1.00 95.19 184 VAL A C 1
ATOM 1463 O O . VAL A 1 184 ? -5.995 -3.708 10.386 1.00 95.19 184 VAL A O 1
ATOM 1466 N N . THR A 1 185 ? -7.218 -3.444 8.521 1.00 94.25 185 THR A N 1
ATOM 1467 C CA . THR A 1 185 ? -7.891 -2.207 8.964 1.00 94.25 185 THR A CA 1
ATOM 1468 C C . THR A 1 185 ? -8.660 -2.454 10.257 1.00 94.25 185 THR A C 1
ATOM 1470 O O . THR A 1 185 ? -8.549 -1.682 11.207 1.00 94.25 185 THR A O 1
ATOM 1473 N N . ARG A 1 186 ? -9.420 -3.555 10.326 1.00 91.44 186 ARG A N 1
ATOM 1474 C CA . ARG A 1 186 ? -10.206 -3.912 11.512 1.00 91.44 186 ARG A CA 1
ATOM 1475 C C . ARG A 1 186 ? -9.311 -4.175 12.721 1.00 91.44 186 ARG A C 1
ATOM 1477 O O . ARG A 1 186 ? -9.646 -3.755 13.828 1.00 91.44 186 ARG A O 1
ATOM 1484 N N . GLN A 1 187 ? -8.182 -4.852 12.528 1.00 93.06 187 GLN A N 1
ATOM 1485 C CA . GLN A 1 187 ? -7.233 -5.113 13.606 1.00 93.06 187 GLN A CA 1
ATOM 1486 C C . GLN A 1 187 ? -6.507 -3.838 14.049 1.00 93.06 187 GLN A C 1
ATOM 1488 O O . GLN A 1 187 ? -6.389 -3.602 15.249 1.00 93.06 187 GLN A O 1
ATOM 1493 N N . GLY A 1 188 ? -6.094 -2.982 13.112 1.00 93.25 188 GLY A N 1
ATOM 1494 C CA . GLY A 1 188 ? -5.510 -1.675 13.417 1.00 93.25 188 GLY A CA 1
ATOM 1495 C C . GLY A 1 188 ? -6.483 -0.793 14.198 1.00 93.25 188 GLY A C 1
ATOM 1496 O O . GLY A 1 188 ? -6.117 -0.221 15.220 1.00 93.25 188 GLY A O 1
ATOM 1497 N N . TYR A 1 189 ? -7.756 -0.781 13.798 1.00 91.81 189 TYR A N 1
ATOM 1498 C CA . TYR A 1 189 ? -8.821 -0.109 14.537 1.00 91.81 189 TYR A CA 1
ATOM 1499 C C . TYR A 1 189 ? -8.972 -0.650 15.966 1.00 91.81 189 TYR A C 1
ATOM 1501 O O . TYR A 1 189 ? -9.054 0.122 16.910 1.00 91.81 189 TYR A O 1
ATOM 1509 N N . ARG A 1 190 ? -8.908 -1.970 16.180 1.00 90.19 190 ARG A N 1
ATOM 1510 C CA . ARG A 1 190 ? -8.933 -2.546 17.539 1.00 90.19 190 ARG A CA 1
ATOM 1511 C C . ARG A 1 190 ? -7.775 -2.074 18.421 1.00 90.19 190 ARG A C 1
ATOM 1513 O O . ARG A 1 190 ? -7.955 -1.965 19.630 1.00 90.19 190 ARG A O 1
ATOM 1520 N N . MET A 1 191 ? -6.607 -1.765 17.855 1.00 91.50 191 MET A N 1
ATOM 1521 C CA . MET A 1 191 ? -5.466 -1.270 18.638 1.00 91.50 191 MET A CA 1
ATOM 1522 C C . MET A 1 191 ? -5.710 0.117 19.248 1.00 91.50 191 MET A C 1
ATOM 1524 O O . MET A 1 191 ? -5.100 0.441 20.277 1.00 91.50 191 MET A O 1
ATOM 1528 N N . THR A 1 192 ? -6.603 0.914 18.651 1.00 90.31 192 THR A N 1
ATOM 1529 C CA . THR A 1 192 ? -6.939 2.268 19.118 1.00 90.31 192 THR A CA 1
ATOM 1530 C C . THR A 1 192 ? -7.999 2.280 20.217 1.00 90.31 192 THR A C 1
ATOM 1532 O O . THR A 1 192 ? -8.265 3.335 20.789 1.00 90.31 192 THR A O 1
ATOM 1535 N N . LEU A 1 193 ? -8.568 1.124 20.561 1.00 88.19 193 LEU A N 1
ATOM 1536 C CA . LEU A 1 193 ? -9.638 1.000 21.545 1.00 88.19 193 LEU A CA 1
ATOM 1537 C C . LEU A 1 193 ? -9.119 0.566 22.922 1.00 88.19 193 LEU A C 1
ATOM 1539 O O . LEU A 1 193 ? -8.136 -0.172 23.040 1.00 88.19 193 LEU A O 1
ATOM 1543 N N . VAL A 1 194 ? -9.810 1.023 23.964 1.00 84.38 194 VAL A N 1
ATOM 1544 C CA . VAL A 1 194 ? -9.726 0.554 25.352 1.00 84.38 194 VAL A CA 1
ATOM 1545 C C . VAL A 1 194 ? -11.100 0.010 25.738 1.00 84.38 194 VAL A C 1
ATOM 1547 O O . VAL A 1 194 ? -12.099 0.661 25.424 1.00 84.38 194 VAL A O 1
ATOM 1550 N N . PRO A 1 195 ? -11.187 -1.148 26.413 1.00 76.88 195 PRO A N 1
ATOM 1551 C CA . PRO A 1 195 ? -12.438 -1.582 27.024 1.00 76.88 195 PRO A CA 1
ATOM 1552 C C . PRO A 1 195 ? -12.967 -0.501 27.971 1.00 76.88 195 PRO A C 1
ATOM 1554 O O . PRO A 1 195 ? -12.204 0.021 28.784 1.00 76.88 195 PRO A O 1
ATOM 1557 N N . LEU A 1 196 ? -14.257 -0.174 27.882 1.00 70.56 196 LEU A N 1
ATOM 1558 C CA . LEU A 1 196 ? -14.896 0.643 28.907 1.00 70.56 196 LEU A CA 1
ATOM 1559 C C . LEU A 1 196 ? -14.849 -0.111 30.240 1.00 70.56 196 LEU A C 1
ATOM 1561 O O . LEU A 1 196 ? -14.981 -1.343 30.249 1.00 70.56 196 LEU A O 1
ATOM 1565 N N . PRO A 1 197 ? -14.688 0.599 31.370 1.00 72.75 197 PRO A N 1
ATOM 1566 C CA . PRO A 1 197 ? -14.936 -0.013 32.662 1.00 72.75 197 PRO A CA 1
ATOM 1567 C C . PRO A 1 197 ? -16.346 -0.625 32.648 1.00 72.75 197 PRO A C 1
ATOM 1569 O O . PRO A 1 197 ? -17.254 -0.040 32.042 1.00 72.75 197 PRO A O 1
ATOM 1572 N N . PRO A 1 198 ? -16.548 -1.804 33.270 1.00 73.56 198 PRO A N 1
ATOM 1573 C CA . PRO A 1 198 ? -17.885 -2.364 33.388 1.00 73.56 198 PRO A CA 1
ATOM 1574 C C . PRO A 1 198 ? -18.797 -1.287 33.983 1.00 73.56 198 PRO A C 1
ATOM 1576 O O . PRO A 1 198 ? -18.336 -0.550 34.866 1.00 73.56 198 PRO A O 1
ATOM 1579 N N . PRO A 1 199 ? -20.049 -1.152 33.495 1.00 71.56 199 PRO A N 1
ATOM 1580 C CA . PRO A 1 199 ? -20.977 -0.192 34.069 1.00 71.56 199 PRO A CA 1
ATOM 1581 C C . PRO A 1 199 ? -20.952 -0.423 35.570 1.00 71.56 199 PRO A C 1
ATOM 1583 O O . PRO A 1 199 ? -21.061 -1.576 35.997 1.00 71.56 199 PRO A O 1
ATOM 1586 N N . ALA A 1 200 ? -20.708 0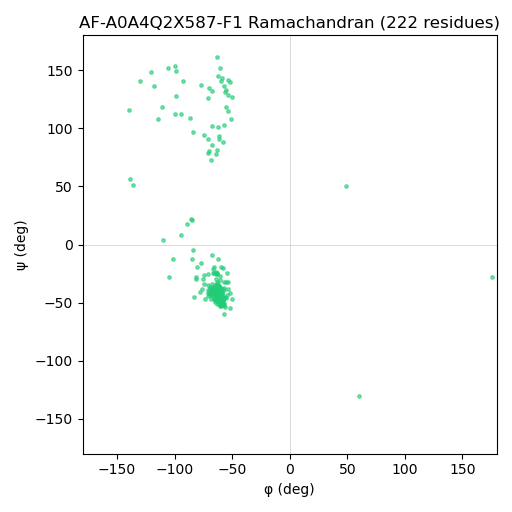.641 36.344 1.00 67.69 200 ALA A N 1
ATOM 1587 C CA . ALA A 1 200 ? -20.775 0.550 37.789 1.00 67.69 200 ALA A CA 1
ATOM 1588 C C . ALA A 1 200 ? -22.129 -0.084 38.073 1.00 67.69 200 ALA A C 1
ATOM 1590 O O . ALA A 1 200 ? -23.165 0.519 37.788 1.00 67.69 200 ALA A O 1
ATOM 1591 N N . ILE A 1 201 ? -22.117 -1.348 38.504 1.00 65.00 201 ILE A N 1
ATOM 1592 C CA . ILE A 1 201 ? -23.325 -1.998 38.961 1.00 65.00 201 ILE A CA 1
ATOM 1593 C C . ILE A 1 201 ? -23.676 -1.126 40.150 1.00 65.00 201 ILE A C 1
ATOM 1595 O O . ILE A 1 201 ? -23.009 -1.187 41.183 1.00 65.00 201 ILE A O 1
ATOM 1599 N N . LEU A 1 202 ? -24.640 -0.226 39.955 1.00 53.56 202 LEU A N 1
ATOM 1600 C CA . LEU A 1 202 ? -25.399 0.355 41.036 1.00 53.56 202 LEU A CA 1
ATOM 1601 C C . LEU A 1 202 ? -26.003 -0.873 41.693 1.00 53.56 202 LEU A C 1
ATOM 1603 O O . LEU A 1 202 ? -27.044 -1.374 41.272 1.00 53.56 202 LEU A O 1
ATOM 1607 N N . VAL A 1 203 ? -25.248 -1.445 42.634 1.00 57.03 203 VAL A N 1
ATOM 1608 C CA . VAL A 1 203 ? -25.741 -2.427 43.572 1.00 57.03 203 VAL A CA 1
ATOM 1609 C C . VAL A 1 203 ? -26.802 -1.633 44.289 1.00 57.03 203 VAL A C 1
ATOM 1611 O O . VAL A 1 203 ? -26.512 -0.825 45.170 1.00 57.03 203 VAL A O 1
ATOM 1614 N N . HIS A 1 204 ? -28.023 -1.756 43.785 1.00 50.12 204 HIS A N 1
ATOM 1615 C CA . HIS A 1 204 ? -29.185 -1.232 44.441 1.00 50.12 204 HIS A CA 1
ATOM 1616 C C . HIS A 1 204 ? -29.291 -2.105 45.682 1.00 50.12 204 HIS A C 1
ATOM 1618 O O . HIS A 1 204 ? -29.889 -3.177 45.657 1.00 50.12 204 HIS A O 1
ATOM 1624 N N . CYS A 1 205 ? -28.572 -1.718 46.738 1.00 52.31 205 CYS A N 1
ATOM 1625 C CA . CYS A 1 205 ? -28.771 -2.289 48.049 1.00 52.31 205 CYS A CA 1
ATOM 1626 C C . CYS A 1 205 ? -30.260 -2.069 48.331 1.00 52.31 205 CYS A C 1
ATOM 1628 O O . CYS A 1 205 ? -30.697 -0.914 48.317 1.00 52.31 205 CYS A O 1
ATOM 1630 N N . PRO A 1 206 ? -31.059 -3.135 48.518 1.00 62.75 206 PRO A N 1
ATOM 1631 C CA . PRO A 1 206 ? -32.499 -2.997 48.729 1.00 62.75 206 PRO A CA 1
ATOM 1632 C C . PRO A 1 206 ? -32.832 -2.205 50.000 1.00 62.75 206 PRO A C 1
ATOM 1634 O O . PRO A 1 206 ? -33.965 -1.775 50.177 1.00 62.75 206 PRO A O 1
ATOM 1637 N N . ASN A 1 207 ? -31.838 -1.978 50.860 1.00 57.03 207 ASN A N 1
ATOM 1638 C CA . ASN A 1 207 ? -31.957 -1.221 52.091 1.00 57.03 207 ASN A CA 1
ATOM 1639 C C . ASN A 1 207 ? -31.095 0.035 51.963 1.00 57.03 207 ASN A C 1
ATOM 1641 O O . ASN A 1 207 ? -29.867 -0.046 51.918 1.00 57.03 207 ASN A O 1
ATOM 1645 N N . GLY A 1 208 ? -31.762 1.179 51.824 1.00 55.88 208 GLY A N 1
ATOM 1646 C CA . GLY A 1 208 ? -31.166 2.490 51.596 1.00 55.88 208 GLY A CA 1
ATOM 1647 C C . GLY A 1 208 ? -30.376 3.025 52.785 1.00 55.88 208 GLY A C 1
ATOM 1648 O O . GLY A 1 208 ? -30.793 3.997 53.404 1.00 55.88 208 GLY A O 1
ATOM 1649 N N . GLU A 1 209 ? -29.206 2.453 53.049 1.00 52.59 209 GLU A N 1
ATOM 1650 C CA . GLU A 1 209 ? -28.181 3.122 53.841 1.00 52.59 209 GLU A CA 1
ATOM 1651 C C . GLU A 1 209 ? -26.993 3.494 52.944 1.00 52.59 209 GLU A C 1
ATOM 1653 O O . GLU A 1 209 ? -26.362 2.616 52.343 1.00 52.59 209 GLU A O 1
ATOM 1658 N N . PRO A 1 210 ? -26.671 4.794 52.807 1.00 46.88 210 PRO A N 1
ATOM 1659 C CA . PRO A 1 210 ? -25.462 5.217 52.127 1.00 46.88 210 PRO A CA 1
ATOM 1660 C C . PRO A 1 210 ? -24.264 4.772 52.968 1.00 46.88 210 PRO A C 1
ATOM 1662 O O . PRO A 1 210 ? -23.918 5.402 53.964 1.00 46.88 210 PRO A O 1
ATOM 1665 N N . VAL A 1 211 ? -23.607 3.682 52.568 1.00 55.78 211 VAL A N 1
ATOM 1666 C CA . VAL A 1 211 ? -22.320 3.298 53.151 1.00 55.78 211 VAL A CA 1
ATOM 1667 C C . VAL A 1 211 ? -21.281 4.305 52.664 1.00 55.78 211 VAL A C 1
ATOM 1669 O O . VAL A 1 211 ? -20.656 4.143 51.614 1.00 55.78 211 VAL A O 1
ATOM 1672 N N . SER A 1 212 ? -21.101 5.371 53.438 1.00 52.84 212 SER A N 1
ATOM 1673 C CA . SER A 1 212 ? -19.965 6.279 53.366 1.00 52.84 212 SER A CA 1
ATOM 1674 C C . SER A 1 212 ? -18.694 5.502 53.714 1.00 52.84 212 SER A C 1
ATOM 1676 O O . SER A 1 212 ? -18.184 5.528 54.830 1.00 52.84 212 SER A O 1
ATOM 1678 N N . ARG A 1 213 ? -18.141 4.769 52.741 1.00 53.72 213 ARG A N 1
ATOM 1679 C CA . ARG A 1 213 ? -16.790 4.212 52.854 1.00 53.72 213 ARG A CA 1
ATOM 1680 C C . ARG A 1 213 ? -15.782 5.361 52.762 1.00 53.72 213 ARG A C 1
ATOM 1682 O O . ARG A 1 213 ? -15.152 5.581 51.732 1.00 53.72 213 ARG A O 1
ATOM 1689 N N . GLN A 1 214 ? -15.614 6.084 53.868 1.00 48.44 214 GLN A N 1
ATOM 1690 C CA . GLN A 1 214 ? -14.373 6.781 54.180 1.00 48.44 214 GLN A CA 1
ATOM 1691 C C . GLN A 1 214 ? -13.283 5.713 54.306 1.00 48.44 214 GLN A C 1
ATOM 1693 O O . GLN A 1 214 ? -13.057 5.131 55.362 1.00 48.44 214 GLN A O 1
ATOM 1698 N N . SER A 1 215 ? -12.623 5.416 53.187 1.00 52.31 215 SER A N 1
ATOM 1699 C CA . SER A 1 215 ? -11.330 4.745 53.189 1.00 52.31 215 SER A CA 1
ATOM 1700 C C . SER A 1 215 ? -10.304 5.738 53.733 1.00 52.31 215 SER A C 1
ATOM 1702 O O . SER A 1 215 ? -9.586 6.383 52.969 1.00 52.31 215 SER A O 1
ATOM 1704 N N . SER A 1 216 ? -10.243 5.869 55.057 1.00 54.81 216 SER A N 1
ATOM 1705 C CA . SER A 1 216 ? -9.100 6.420 55.780 1.00 54.81 216 SER A CA 1
ATOM 1706 C C . SER A 1 216 ? -7.903 5.494 55.557 1.00 54.81 216 SER A C 1
ATOM 1708 O O . SER A 1 216 ? -7.551 4.650 56.378 1.00 54.81 216 SER A O 1
ATOM 1710 N N . ARG A 1 217 ? -7.281 5.616 54.380 1.00 57.34 217 ARG A N 1
ATOM 1711 C CA . ARG A 1 217 ? -5.996 4.985 54.103 1.00 57.34 217 ARG A CA 1
ATOM 1712 C C . ARG A 1 217 ? -4.956 5.798 54.856 1.00 57.34 217 ARG A C 1
ATOM 1714 O O . ARG A 1 217 ? -4.506 6.837 54.393 1.00 57.34 217 ARG A O 1
ATOM 1721 N N . THR A 1 218 ? -4.665 5.329 56.060 1.00 56.53 218 THR A N 1
ATOM 1722 C CA . THR A 1 218 ? -3.604 5.812 56.929 1.00 56.53 218 THR A CA 1
ATOM 1723 C C . THR A 1 218 ? -2.296 5.795 56.148 1.00 56.53 218 THR A C 1
ATOM 1725 O O . THR A 1 218 ? -1.807 4.750 55.716 1.00 56.53 218 THR A O 1
ATOM 1728 N N . GLU A 1 219 ? -1.774 6.992 55.942 1.00 54.16 219 GLU A N 1
ATOM 1729 C CA . GLU A 1 219 ? -0.433 7.295 55.481 1.00 54.16 219 GLU A CA 1
ATOM 1730 C C . GLU A 1 219 ? 0.559 6.642 56.457 1.00 54.16 219 GLU A C 1
ATOM 1732 O O . GLU A 1 219 ? 0.751 7.102 57.582 1.00 54.16 219 GLU A O 1
ATOM 1737 N N . LYS A 1 220 ? 1.157 5.509 56.073 1.00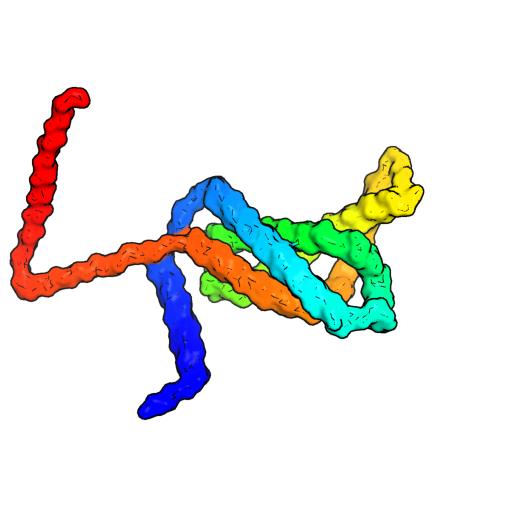 61.22 220 LYS A N 1
ATOM 1738 C CA . LYS A 1 220 ? 2.375 5.033 56.734 1.00 61.22 220 LYS A CA 1
ATOM 1739 C C . LYS A 1 220 ? 3.548 5.746 56.077 1.00 61.22 220 LYS A C 1
ATOM 1741 O O . LYS A 1 220 ? 4.022 5.326 55.025 1.00 61.22 220 LYS A O 1
ATOM 1746 N N . ALA A 1 221 ? 3.979 6.828 56.717 1.00 62.25 221 ALA A N 1
ATOM 1747 C CA . ALA A 1 221 ? 5.299 7.403 56.530 1.00 62.25 221 ALA A CA 1
ATOM 1748 C C . ALA A 1 221 ? 6.364 6.317 56.763 1.00 62.25 221 ALA A C 1
ATOM 1750 O O . ALA A 1 221 ? 6.335 5.621 57.781 1.00 62.25 221 ALA A O 1
ATOM 1751 N N . ALA A 1 222 ? 7.288 6.170 55.817 1.00 56.28 222 ALA A N 1
ATOM 1752 C CA . ALA A 1 222 ? 8.524 5.428 56.016 1.00 56.28 222 ALA A CA 1
ATOM 1753 C C . ALA A 1 222 ? 9.648 6.436 56.320 1.00 56.28 222 ALA A C 1
ATOM 1755 O O . ALA A 1 222 ? 9.802 7.389 55.554 1.00 56.28 222 ALA A O 1
ATOM 1756 N N . PRO A 1 223 ? 10.417 6.261 57.409 1.00 68.81 223 PRO A N 1
ATOM 1757 C CA . PRO A 1 223 ? 11.701 6.920 57.593 1.00 68.81 223 PRO A CA 1
ATOM 1758 C C . PRO A 1 223 ? 12.831 6.012 57.076 1.00 68.81 223 PRO A C 1
ATOM 1760 O O . PRO A 1 223 ? 12.799 4.803 57.320 1.00 68.81 223 PRO A O 1
ATOM 1763 N N . GLY A 1 224 ? 13.838 6.595 56.421 1.00 59.47 224 GLY A N 1
ATOM 1764 C CA . GLY A 1 224 ? 15.097 5.922 56.068 1.00 59.47 224 GLY A CA 1
ATOM 1765 C C . GLY A 1 224 ? 15.518 6.139 54.631 1.00 59.47 224 GLY A C 1
ATOM 1766 O O . GLY A 1 224 ? 15.086 5.328 53.786 1.00 59.47 224 GLY A O 1
#

Nearest PDB structures (foldseek):
  8yrj-assembly1_B  TM=2.511E-01  e=5.682E-01  Mus musculus
  8oqy-assembly1_C  TM=2.480E-01  e=6.407E+00  Homo sapiens